Protein AF-A0A8H4U7M8-F1 (afdb_monomer_lite)

Secondary structure (DSSP, 8-state):
------------PPP--EEEE--SSSSPPEEEE-----TTSS-GGGS-TTTS-SS------S-HHHHHHHHHHHHTTSTT--TTSTHHHHHHHHHHHHHHHHHHHHHHHHHHHTTHHHHHS---TTS--HHHHHHHHHHHHHHHHHHHHHHHHHHHHHHHTT---SPPPGGG---TT-HHHHHHHHHHHHHHHHHHHHHHHHHHHHHHHHHHHHHHHHHHHHHHHHHHHHHHHHHHHHHHHHHHHHHHHHTTSGGGSTTSTTTHHHHHHHHHHHHHHHHHHHHHHHHHHHHHHHHHHHH----

Structure (mmCIF, N/CA/C/O backbone):
data_AF-A0A8H4U7M8-F1
#
_entry.id   AF-A0A8H4U7M8-F1
#
loop_
_atom_site.group_PDB
_atom_site.id
_atom_site.type_symbol
_atom_site.label_atom_id
_atom_site.label_alt_id
_atom_site.label_comp_id
_atom_site.label_asym_id
_atom_site.label_entity_id
_atom_site.label_seq_id
_atom_site.pdbx_PDB_ins_code
_atom_site.Cartn_x
_atom_site.Cartn_y
_atom_site.Cartn_z
_atom_site.occupancy
_atom_site.B_iso_or_equiv
_atom_site.auth_seq_id
_atom_site.auth_comp_id
_atom_site.auth_asym_id
_atom_site.auth_atom_id
_atom_site.pdbx_PDB_model_num
ATOM 1 N N . MET A 1 1 ? -35.600 -15.413 46.057 1.00 41.28 1 MET A N 1
ATOM 2 C CA . MET A 1 1 ? -34.607 -15.562 44.975 1.00 41.28 1 MET A CA 1
ATOM 3 C C . MET A 1 1 ? -34.703 -14.286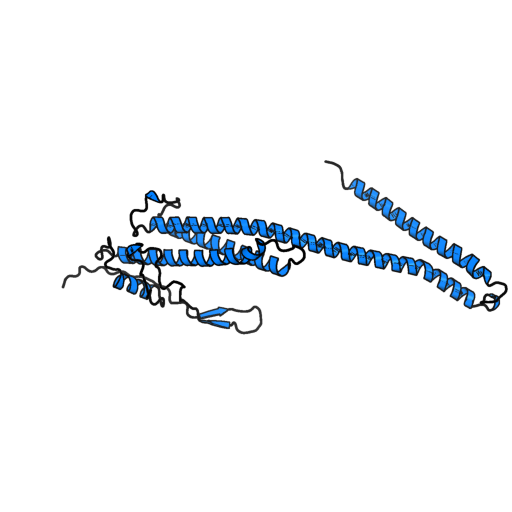 44.168 1.00 41.28 1 MET A C 1
ATOM 5 O O . MET A 1 1 ? -35.763 -14.013 43.634 1.00 41.28 1 MET A O 1
ATOM 9 N N . THR A 1 2 ? -33.715 -13.408 44.294 1.00 43.03 2 THR A N 1
ATOM 10 C CA . THR A 1 2 ? -33.772 -12.022 43.812 1.00 43.03 2 THR A CA 1
ATOM 11 C C . THR A 1 2 ? -33.419 -11.960 42.326 1.00 43.03 2 THR A C 1
ATOM 13 O O . THR A 1 2 ? -32.252 -12.113 41.976 1.00 43.03 2 THR A O 1
ATOM 16 N N . ASP A 1 3 ? -34.427 -11.714 41.486 1.00 49.28 3 ASP A N 1
ATOM 17 C CA . ASP A 1 3 ? -34.372 -11.455 40.033 1.00 49.28 3 ASP A CA 1
ATOM 18 C C . ASP A 1 3 ? -33.689 -10.111 39.669 1.00 49.28 3 ASP A C 1
ATOM 20 O O . ASP A 1 3 ? -34.152 -9.371 38.808 1.00 49.28 3 ASP A O 1
ATOM 24 N N . ASN A 1 4 ? -32.574 -9.758 40.315 1.00 58.50 4 ASN A N 1
ATOM 25 C CA . ASN A 1 4 ? -31.839 -8.509 40.042 1.00 58.50 4 ASN A CA 1
ATOM 26 C C . ASN A 1 4 ? -30.618 -8.726 39.126 1.00 58.50 4 ASN A C 1
ATOM 28 O O . ASN A 1 4 ? -29.589 -8.072 39.279 1.00 58.50 4 ASN A O 1
ATOM 32 N N . GLY A 1 5 ? -30.705 -9.672 38.190 1.00 68.38 5 GLY A N 1
ATOM 33 C CA . GLY A 1 5 ? -29.684 -9.887 37.161 1.00 68.38 5 GLY A CA 1
ATOM 34 C C . GLY A 1 5 ? -30.066 -9.217 35.841 1.00 68.38 5 GLY A C 1
ATOM 35 O O . GLY A 1 5 ? -31.243 -9.161 35.490 1.00 68.38 5 GLY A O 1
ATOM 36 N N . TRP A 1 6 ? -29.083 -8.734 35.083 1.00 80.69 6 TRP A N 1
ATOM 37 C CA . TRP A 1 6 ? -29.286 -8.298 33.700 1.00 80.69 6 TRP A CA 1
ATOM 38 C C . TRP A 1 6 ? -28.913 -9.425 32.729 1.00 80.69 6 TRP A C 1
ATOM 40 O O . TRP A 1 6 ? -27.974 -10.181 32.965 1.00 80.69 6 TRP A O 1
ATOM 50 N N . ASN A 1 7 ? -29.641 -9.521 31.614 1.00 79.25 7 ASN A N 1
ATOM 51 C CA . ASN A 1 7 ? -29.349 -10.451 30.522 1.00 79.25 7 ASN A CA 1
ATOM 52 C C . ASN A 1 7 ? -28.904 -9.654 29.289 1.00 79.25 7 ASN A C 1
ATOM 54 O O . ASN A 1 7 ? -29.552 -8.677 28.916 1.00 79.25 7 ASN A O 1
ATOM 58 N N . CYS A 1 8 ? -27.816 -10.072 28.641 1.00 79.19 8 CYS A N 1
ATOM 59 C CA . CYS A 1 8 ? -27.298 -9.454 27.420 1.00 79.19 8 CYS A CA 1
ATOM 60 C C . CYS A 1 8 ? -27.194 -10.504 26.308 1.00 79.19 8 CYS A C 1
ATOM 62 O O . CYS A 1 8 ? -26.745 -11.623 26.552 1.00 79.19 8 CYS A O 1
ATOM 64 N N . ILE A 1 9 ? -27.599 -10.141 25.089 1.00 83.81 9 ILE A N 1
ATOM 65 C CA . ILE A 1 9 ? -27.437 -10.979 23.898 1.00 83.81 9 ILE A CA 1
ATOM 66 C C . ILE A 1 9 ? -26.292 -10.396 23.077 1.00 83.81 9 ILE A C 1
ATOM 68 O O . ILE A 1 9 ? -26.383 -9.270 22.589 1.00 83.81 9 ILE A O 1
ATOM 72 N N . VAL A 1 10 ? -25.227 -11.177 22.908 1.00 81.75 10 VAL A N 1
ATOM 73 C CA . VAL A 1 10 ? -24.083 -10.828 22.062 1.00 81.75 10 VAL A CA 1
ATOM 74 C C . VAL A 1 10 ? -24.067 -11.775 20.870 1.00 81.75 10 VAL A C 1
ATOM 76 O O . VAL A 1 10 ? -24.022 -12.992 21.035 1.00 81.75 10 VAL A O 1
ATOM 79 N N . ILE A 1 11 ? -24.118 -11.215 19.664 1.00 83.94 11 ILE A N 1
ATOM 80 C CA . ILE A 1 11 ? -24.036 -11.982 18.420 1.00 83.94 11 ILE A CA 1
ATOM 81 C C . ILE A 1 11 ? -22.582 -11.939 17.954 1.00 83.94 11 ILE A C 1
ATOM 83 O O . ILE A 1 11 ? -22.044 -10.864 17.693 1.00 83.94 11 ILE A O 1
ATOM 87 N N . CYS A 1 12 ? -21.940 -13.105 17.882 1.00 82.31 12 CYS A N 1
ATOM 88 C CA . CYS A 1 12 ? -20.561 -13.251 17.424 1.00 82.31 12 CYS A CA 1
ATOM 89 C C . CYS A 1 12 ? -20.503 -14.131 16.178 1.00 82.31 12 CYS A C 1
ATOM 91 O O . CYS A 1 12 ? -21.185 -15.155 16.104 1.00 82.31 12 CYS A O 1
ATOM 93 N N . ASP A 1 13 ? -19.639 -13.764 15.237 1.00 80.56 13 ASP A N 1
ATOM 94 C CA . ASP A 1 13 ? -19.366 -14.592 14.068 1.00 80.56 13 ASP A CA 1
ATOM 95 C C . ASP A 1 13 ? -18.643 -15.893 14.455 1.00 80.56 13 ASP A C 1
ATOM 97 O O . ASP A 1 13 ? -17.852 -15.920 15.409 1.00 80.56 13 ASP A O 1
ATOM 101 N N . PRO A 1 14 ? -18.870 -16.989 13.707 1.00 78.31 14 PRO A N 1
ATOM 102 C CA . PRO A 1 14 ? -18.135 -18.225 13.911 1.00 78.31 14 PRO A CA 1
ATOM 103 C C . PRO A 1 14 ? -16.652 -18.039 13.552 1.00 78.31 14 PRO A C 1
ATOM 105 O O . PRO A 1 14 ? -16.314 -17.292 12.630 1.00 78.31 14 PRO A O 1
ATOM 108 N N . PRO A 1 15 ? -15.739 -18.760 14.220 1.00 77.69 15 PRO A N 1
ATOM 109 C CA . PRO A 1 15 ? -14.320 -18.597 13.958 1.00 77.69 15 PRO A CA 1
ATOM 110 C C . PRO A 1 15 ? -13.907 -19.078 12.571 1.00 77.69 15 PRO A C 1
ATOM 112 O O . PRO A 1 15 ? -14.314 -20.142 12.096 1.00 77.69 15 PRO A O 1
ATOM 115 N N . LEU A 1 16 ? -13.002 -18.317 11.958 1.00 76.06 16 LEU A N 1
ATOM 116 C CA . LEU A 1 16 ? -12.320 -18.690 10.725 1.00 76.06 16 LEU A CA 1
ATOM 117 C C . LEU A 1 16 ? -11.379 -19.867 11.005 1.00 76.06 16 LEU A C 1
ATOM 119 O O . LEU A 1 16 ? -10.391 -19.719 11.716 1.00 76.06 16 LEU A O 1
ATOM 123 N N . ARG A 1 17 ? -11.680 -21.040 10.436 1.00 80.31 17 ARG A N 1
ATOM 124 C CA . ARG A 1 17 ? -10.868 -22.264 10.611 1.00 80.31 17 ARG A CA 1
ATOM 125 C C . ARG A 1 17 ? -9.941 -22.548 9.436 1.00 80.31 17 ARG A C 1
ATOM 127 O O . ARG A 1 17 ? -8.851 -23.088 9.615 1.00 80.31 17 ARG A O 1
ATOM 134 N N . HIS A 1 18 ? -10.366 -22.195 8.225 1.00 81.69 18 HIS A N 1
ATOM 135 C CA . HIS A 1 18 ? -9.663 -22.555 6.999 1.00 81.69 18 HIS A CA 1
ATOM 136 C C . HIS A 1 18 ? -9.719 -21.419 5.984 1.00 81.69 18 HIS A C 1
ATOM 138 O O . HIS A 1 18 ? -10.788 -20.873 5.722 1.00 81.69 18 HIS A O 1
ATOM 144 N N . ILE A 1 19 ? -8.574 -21.113 5.380 1.00 82.25 19 ILE A N 1
ATOM 145 C CA . ILE A 1 19 ? -8.455 -20.187 4.252 1.00 82.25 19 ILE A CA 1
ATOM 146 C C . ILE A 1 19 ? -8.152 -21.032 3.020 1.00 82.25 19 ILE A C 1
ATOM 148 O O . ILE A 1 19 ? -7.273 -21.892 3.060 1.00 82.25 19 ILE A O 1
ATOM 152 N N . THR A 1 20 ? -8.890 -20.814 1.935 1.00 81.75 20 THR A N 1
ATOM 153 C CA . THR A 1 20 ? -8.625 -21.488 0.659 1.00 81.75 20 THR A CA 1
ATOM 154 C C . THR A 1 20 ? -7.990 -20.476 -0.282 1.00 81.75 20 THR A C 1
ATOM 156 O O . THR A 1 20 ? -8.644 -19.511 -0.669 1.00 81.75 20 THR A O 1
ATOM 159 N N . ILE A 1 21 ? -6.716 -20.677 -0.616 1.00 80.75 21 ILE A N 1
ATOM 160 C CA . ILE A 1 21 ? -5.981 -19.839 -1.566 1.00 80.75 21 ILE A CA 1
ATOM 161 C C . ILE A 1 21 ? -6.114 -20.497 -2.934 1.00 80.75 21 ILE A C 1
ATOM 163 O O . ILE A 1 21 ? -5.747 -21.659 -3.105 1.00 80.75 21 ILE A O 1
ATOM 167 N N . ARG A 1 22 ? -6.694 -19.780 -3.893 1.00 76.25 22 ARG A N 1
ATOM 168 C CA . ARG A 1 22 ? -6.867 -20.267 -5.260 1.00 76.25 22 ARG A CA 1
ATOM 169 C C . ARG A 1 22 ? -5.754 -19.679 -6.119 1.00 76.25 22 ARG A C 1
ATOM 171 O O . ARG A 1 22 ? -5.750 -18.472 -6.325 1.00 76.25 22 ARG A O 1
ATOM 178 N N . ASP A 1 23 ? -4.844 -20.522 -6.596 1.00 71.06 23 ASP A N 1
ATOM 179 C CA . ASP A 1 23 ? -3.902 -20.121 -7.641 1.00 71.06 23 ASP A CA 1
ATOM 180 C C . ASP A 1 23 ? -4.628 -20.042 -8.988 1.00 71.06 23 ASP A C 1
ATOM 182 O O . ASP A 1 23 ? -5.582 -20.782 -9.235 1.00 71.06 23 ASP A O 1
ATOM 186 N N . GLU A 1 24 ? -4.171 -19.153 -9.870 1.00 62.62 24 GLU A N 1
ATOM 187 C CA . GLU A 1 24 ? -4.763 -18.885 -11.194 1.00 62.62 24 GLU A CA 1
ATOM 188 C C . GLU A 1 24 ? -4.623 -20.056 -12.200 1.00 62.62 24 GLU A C 1
ATOM 190 O O . GLU A 1 24 ? -4.965 -19.924 -13.373 1.00 62.62 24 GLU A O 1
ATOM 195 N N . GLY A 1 25 ? -4.163 -21.231 -11.756 1.00 67.12 25 GLY A N 1
ATOM 196 C CA . GLY A 1 25 ? -4.055 -22.451 -12.560 1.00 67.12 25 GLY A CA 1
ATOM 197 C C . GLY A 1 25 ? -5.256 -23.409 -12.435 1.00 67.12 25 GLY A C 1
ATOM 198 O O . GLY A 1 25 ? -6.136 -23.233 -11.593 1.00 67.12 25 GLY A O 1
ATOM 199 N N . PRO A 1 26 ? -5.289 -24.498 -13.230 1.00 58.78 26 PRO A N 1
ATOM 200 C CA . PRO A 1 26 ? -6.355 -25.509 -13.192 1.00 58.78 26 PRO A CA 1
ATOM 201 C C . PRO A 1 26 ? -6.336 -26.402 -11.931 1.00 58.78 26 PRO A C 1
ATOM 203 O O . PRO A 1 26 ? -7.159 -27.311 -11.803 1.00 58.78 26 PRO A O 1
ATOM 206 N N . ALA A 1 27 ? -5.411 -26.175 -10.993 1.00 60.72 27 ALA A N 1
ATOM 207 C CA . ALA A 1 27 ? -5.272 -26.960 -9.773 1.00 60.72 27 ALA A CA 1
ATOM 208 C C . ALA A 1 27 ? -6.199 -26.454 -8.650 1.00 60.72 27 ALA A C 1
ATOM 210 O O . ALA A 1 27 ? -6.381 -25.255 -8.442 1.00 60.72 27 ALA A O 1
ATOM 211 N N . ARG A 1 28 ? -6.796 -27.394 -7.901 1.00 60.22 28 ARG A N 1
ATOM 212 C CA . ARG A 1 28 ? -7.610 -27.117 -6.705 1.00 60.22 28 ARG A CA 1
ATOM 213 C C . ARG A 1 28 ? -6.794 -26.291 -5.703 1.00 60.22 28 ARG A C 1
ATOM 215 O O . ARG A 1 28 ? -5.713 -26.715 -5.315 1.00 60.22 28 ARG A O 1
ATOM 222 N N . GLY A 1 29 ? -7.343 -25.155 -5.271 1.00 68.56 29 GLY A N 1
ATOM 223 C CA . GLY A 1 29 ? -6.693 -24.247 -4.326 1.00 68.56 29 GLY A CA 1
ATOM 224 C C . GLY A 1 29 ? -6.220 -24.921 -3.032 1.00 68.56 29 GLY A C 1
ATOM 225 O O . GLY A 1 29 ? -6.822 -25.885 -2.551 1.00 68.56 29 GLY A O 1
ATOM 226 N N . HIS A 1 30 ? -5.145 -24.390 -2.456 1.00 77.06 30 HIS A N 1
ATOM 227 C CA . HIS A 1 30 ? -4.553 -24.888 -1.222 1.00 77.06 30 HIS A CA 1
ATOM 228 C C . HIS A 1 30 ? -5.379 -24.434 -0.012 1.00 77.06 30 HIS A C 1
ATOM 230 O O . HIS A 1 30 ? -5.626 -23.241 0.185 1.00 77.06 30 HIS A O 1
ATOM 236 N N . ARG A 1 31 ? -5.822 -25.393 0.811 1.00 79.69 31 ARG A N 1
ATOM 237 C CA . ARG A 1 31 ? -6.497 -25.110 2.082 1.00 79.69 31 ARG A CA 1
ATOM 238 C C . ARG A 1 31 ? -5.456 -25.011 3.191 1.00 79.69 31 ARG A C 1
ATOM 240 O O . ARG A 1 31 ? -4.858 -26.014 3.569 1.00 79.69 31 ARG A O 1
ATOM 247 N N . CYS A 1 32 ? -5.299 -23.820 3.747 1.00 79.38 32 CYS A N 1
ATOM 248 C CA . CYS A 1 32 ? -4.423 -23.564 4.881 1.00 79.38 32 CYS A CA 1
ATOM 249 C C . CYS A 1 32 ? -5.257 -23.421 6.165 1.00 79.38 32 CYS A C 1
ATOM 251 O O . CYS A 1 32 ? -6.322 -22.790 6.133 1.00 79.38 32 CYS A O 1
ATOM 253 N N . PRO A 1 33 ? -4.821 -23.991 7.304 1.00 78.75 33 PRO A N 1
ATOM 254 C CA . PRO A 1 33 ? -5.455 -23.714 8.587 1.00 78.75 33 PRO A CA 1
ATOM 255 C C . PRO A 1 33 ? -5.296 -22.227 8.921 1.00 78.75 33 PRO A C 1
ATOM 257 O O . PRO A 1 33 ? -4.199 -21.672 8.839 1.00 78.75 33 PRO A O 1
ATOM 260 N N . ALA A 1 34 ? -6.399 -21.576 9.281 1.00 69.94 34 ALA A N 1
ATOM 261 C CA . ALA A 1 34 ? -6.367 -20.210 9.773 1.00 69.94 34 ALA A CA 1
ATOM 262 C C . ALA A 1 34 ? -5.845 -20.240 11.214 1.00 69.94 34 ALA A C 1
ATOM 264 O O . ALA A 1 34 ? -6.491 -20.786 12.105 1.00 69.94 34 ALA A O 1
ATOM 265 N N . SER A 1 35 ? -4.653 -19.692 11.446 1.00 64.00 35 SER A N 1
ATOM 266 C CA . SER A 1 35 ? -4.157 -19.495 12.806 1.00 64.00 35 SER A CA 1
ATOM 267 C C . SER A 1 35 ? -4.767 -18.216 13.365 1.00 64.00 35 SER A C 1
ATOM 269 O O . SER A 1 35 ? -4.468 -17.125 12.880 1.00 64.00 35 SER A O 1
ATOM 271 N N . THR A 1 36 ? -5.604 -18.337 14.393 1.00 63.34 36 THR A N 1
ATOM 272 C CA . THR A 1 36 ? -6.141 -17.187 15.131 1.00 63.34 36 THR A CA 1
ATOM 273 C C . THR A 1 36 ? -5.187 -16.693 16.214 1.00 63.34 36 THR A C 1
ATOM 275 O O . THR A 1 36 ? -5.493 -15.694 16.850 1.00 63.34 36 THR A O 1
ATOM 278 N N . ASN A 1 37 ? -4.022 -17.335 16.405 1.00 60.12 37 ASN A N 1
ATOM 279 C CA . ASN A 1 37 ? -3.084 -17.034 17.486 1.00 60.12 37 ASN A CA 1
ATOM 280 C C . ASN A 1 37 ? -2.384 -15.676 17.295 1.00 60.12 37 ASN A C 1
ATOM 282 O O . ASN A 1 37 ? -1.434 -15.550 16.516 1.00 60.12 37 ASN A O 1
ATOM 286 N N . PRO A 1 38 ? -2.775 -14.643 18.051 1.00 54.31 38 PRO A N 1
ATOM 287 C CA . PRO A 1 38 ? -2.210 -13.325 17.964 1.00 54.31 38 PRO A CA 1
ATOM 288 C C . PRO A 1 38 ? -0.919 -13.273 18.804 1.00 54.31 38 PRO A C 1
ATOM 290 O O . PRO A 1 38 ? -0.956 -13.458 20.020 1.00 54.31 38 PRO A O 1
ATOM 293 N N . VAL A 1 39 ? 0.220 -12.964 18.172 1.00 53.16 39 VAL A N 1
ATOM 294 C CA . VAL A 1 39 ? 1.473 -12.462 18.788 1.00 53.16 39 VAL A CA 1
ATOM 295 C C . VAL A 1 39 ? 1.172 -11.519 19.966 1.00 53.16 39 VAL A C 1
ATOM 297 O O . VAL A 1 39 ? 0.552 -10.484 19.750 1.00 53.16 39 VAL A O 1
ATOM 300 N N . GLY A 1 40 ? 1.585 -11.859 21.190 1.00 58.34 40 GLY A N 1
ATOM 301 C CA . GLY A 1 40 ? 1.414 -10.990 22.372 1.00 58.34 40 GLY A CA 1
ATOM 302 C C . GLY A 1 40 ? 0.460 -11.498 23.461 1.00 58.34 40 GLY A C 1
ATOM 303 O O . GLY A 1 40 ? 0.229 -10.803 24.443 1.00 58.34 40 GLY A O 1
ATOM 304 N N . GLY A 1 41 ? -0.074 -12.716 23.347 1.00 61.97 41 GLY A N 1
ATOM 305 C CA . GLY A 1 41 ? -0.773 -13.372 24.457 1.00 61.97 41 GLY A CA 1
ATOM 306 C C . GLY A 1 41 ? -2.224 -12.922 24.645 1.00 61.97 41 GLY A C 1
ATOM 307 O O . GLY A 1 41 ? -3.067 -13.803 24.663 1.00 61.97 41 GLY A O 1
ATOM 308 N N . GLY A 1 42 ? -2.567 -11.622 24.629 1.00 68.50 42 GLY A N 1
ATOM 309 C CA . GLY A 1 42 ? -3.941 -11.096 24.834 1.00 68.50 42 GLY A CA 1
ATOM 310 C C . GLY A 1 42 ? -4.206 -9.695 24.248 1.00 68.50 42 GLY A C 1
ATOM 311 O O . GLY A 1 42 ? -3.375 -9.195 23.494 1.00 68.50 42 GLY A O 1
ATOM 312 N N . TYR A 1 43 ? -5.344 -9.068 24.584 1.00 72.25 43 TYR A N 1
ATOM 313 C CA . TYR A 1 43 ? -5.741 -7.707 24.157 1.00 72.25 43 TYR A CA 1
ATOM 314 C C . TYR A 1 43 ? -5.262 -6.628 25.152 1.00 72.25 43 TYR A C 1
ATOM 316 O O . TYR A 1 43 ? -6.040 -5.874 25.729 1.00 72.25 43 TYR A O 1
ATOM 324 N N . VAL A 1 44 ? -3.955 -6.609 25.429 1.00 60.94 44 VAL A N 1
ATOM 325 C CA . VAL A 1 44 ? -3.362 -5.927 26.603 1.00 60.94 44 VAL A CA 1
ATOM 326 C C . VAL A 1 44 ? -3.296 -4.395 26.465 1.00 60.94 44 VAL A C 1
ATOM 328 O O . VAL A 1 44 ? -3.113 -3.696 27.457 1.00 60.94 44 VAL A O 1
ATOM 331 N N . ASN A 1 45 ? -3.497 -3.858 25.259 1.00 64.56 45 ASN A N 1
ATOM 332 C CA . ASN A 1 45 ? -3.210 -2.456 24.930 1.00 64.56 45 ASN A CA 1
ATOM 333 C C . ASN A 1 45 ? -4.118 -1.426 25.636 1.00 64.56 45 ASN A C 1
ATOM 335 O O . ASN A 1 45 ? -3.815 -0.241 25.573 1.00 64.56 45 ASN A O 1
ATOM 339 N N . PHE A 1 46 ? -5.192 -1.862 26.306 1.00 65.25 46 PHE A N 1
ATOM 340 C CA . PHE A 1 46 ? -6.197 -0.979 26.924 1.00 65.25 46 PHE A CA 1
ATOM 341 C C . PHE A 1 46 ? -6.444 -1.243 28.412 1.00 65.25 46 PHE A C 1
ATOM 343 O O . PHE A 1 46 ? -7.311 -0.618 29.020 1.00 65.25 46 PHE A O 1
ATOM 350 N N . LEU A 1 47 ? -5.701 -2.176 29.009 1.00 65.94 47 LEU A N 1
ATOM 351 C CA . LEU A 1 47 ? -5.736 -2.382 30.452 1.00 65.94 47 LEU A CA 1
ATOM 352 C C . LEU A 1 47 ? -4.834 -1.344 31.136 1.00 65.94 47 LEU A C 1
ATOM 354 O O . LEU A 1 47 ? -3.759 -1.048 30.597 1.00 65.94 47 LEU A O 1
ATOM 358 N N . PRO A 1 48 ? -5.214 -0.827 32.324 1.00 65.56 48 PRO A N 1
ATOM 359 C CA . PRO A 1 48 ? -4.355 0.041 33.123 1.00 65.56 48 PRO A CA 1
ATOM 360 C C . PRO A 1 48 ? -2.939 -0.522 33.214 1.00 65.56 48 PRO A C 1
ATOM 362 O O . PRO A 1 48 ? -2.773 -1.712 33.490 1.00 65.56 48 PRO A O 1
ATOM 365 N N . THR A 1 49 ? -1.917 0.316 33.032 1.00 62.41 49 THR A N 1
ATOM 366 C CA . THR A 1 49 ? -0.504 -0.100 32.958 1.00 62.41 49 THR A CA 1
ATOM 367 C C . THR A 1 49 ? -0.065 -0.971 34.146 1.00 62.41 49 THR A C 1
ATOM 369 O O . THR A 1 49 ? 0.744 -1.877 33.978 1.00 62.41 49 THR A O 1
ATOM 372 N N . GLY A 1 50 ? -0.647 -0.767 35.337 1.00 57.81 50 GLY A N 1
ATOM 373 C CA . GLY A 1 50 ? -0.388 -1.583 36.536 1.00 57.81 50 GLY A CA 1
ATOM 374 C C . GLY A 1 50 ? -1.047 -2.974 36.555 1.00 57.81 50 GLY A C 1
ATOM 375 O O . GLY A 1 50 ? -0.655 -3.824 37.345 1.00 57.81 50 GLY A O 1
ATOM 376 N N . THR A 1 51 ? -2.024 -3.215 35.680 1.00 59.06 51 THR A N 1
ATOM 377 C CA . THR A 1 51 ? -2.792 -4.471 35.543 1.00 59.06 51 THR A CA 1
ATOM 378 C C . THR A 1 51 ? -2.415 -5.264 34.289 1.00 59.06 51 THR A C 1
ATOM 380 O O . THR A 1 51 ? -2.916 -6.368 34.070 1.00 59.06 51 THR A O 1
ATOM 383 N N . GLN A 1 52 ? -1.499 -4.731 33.472 1.00 62.00 52 GLN A N 1
ATOM 384 C CA . GLN A 1 52 ? -0.922 -5.462 32.349 1.00 62.00 52 GLN A CA 1
ATOM 385 C C . GLN A 1 52 ? -0.101 -6.646 32.898 1.00 62.00 52 GLN A C 1
ATOM 387 O O . GLN A 1 52 ? 0.822 -6.448 33.694 1.00 62.00 52 GLN A O 1
ATOM 392 N N . PRO A 1 53 ? -0.434 -7.899 32.537 1.00 54.66 53 PRO A N 1
ATOM 393 C CA . PRO A 1 53 ? 0.109 -9.066 33.217 1.00 54.66 53 PRO A CA 1
ATOM 394 C C . PRO A 1 53 ? 1.612 -9.202 32.964 1.00 54.66 53 PRO A C 1
ATOM 396 O O . PRO A 1 53 ? 2.062 -9.383 31.832 1.00 54.66 53 PRO A O 1
ATOM 399 N N . ARG A 1 54 ? 2.395 -9.218 34.051 1.00 52.69 54 ARG A N 1
ATOM 400 C CA . ARG A 1 54 ? 3.845 -9.469 34.020 1.00 52.69 54 ARG A CA 1
ATOM 401 C C . ARG A 1 54 ? 4.228 -10.861 33.496 1.00 52.69 54 ARG A C 1
ATOM 403 O O . ARG A 1 54 ? 5.412 -11.064 33.247 1.00 52.69 54 ARG A O 1
ATOM 410 N N . ARG A 1 55 ? 3.279 -11.795 33.289 1.00 45.25 55 ARG A N 1
ATOM 411 C CA . ARG A 1 55 ? 3.382 -12.980 32.400 1.00 45.25 55 ARG A CA 1
ATOM 412 C C . ARG A 1 55 ? 2.097 -13.849 32.416 1.00 45.25 55 ARG A C 1
ATOM 414 O O . ARG A 1 55 ? 1.695 -14.302 33.475 1.00 45.25 55 ARG A O 1
ATOM 421 N N . ARG A 1 56 ? 1.624 -14.207 31.205 1.00 52.41 56 ARG A N 1
ATOM 422 C CA . ARG A 1 56 ? 1.152 -15.549 30.752 1.00 52.41 56 ARG A CA 1
ATOM 423 C C . ARG A 1 56 ? -0.262 -16.051 31.102 1.00 52.41 56 ARG A C 1
ATOM 425 O O . ARG A 1 56 ? -0.400 -16.991 31.870 1.00 52.41 56 ARG A O 1
ATOM 432 N N . GLN A 1 57 ? -1.258 -15.556 30.377 1.00 62.03 57 GLN A N 1
ATOM 433 C CA . GLN A 1 57 ? -2.225 -16.327 29.566 1.00 62.03 57 GLN A CA 1
ATOM 434 C C . GLN A 1 57 ? -3.279 -15.310 29.138 1.00 62.03 57 GLN A C 1
ATOM 436 O O . GLN A 1 57 ? -3.951 -14.736 29.984 1.00 62.03 57 GLN A O 1
ATOM 441 N N . GLY A 1 58 ? -3.327 -14.966 27.853 1.00 70.31 58 GLY A N 1
ATOM 442 C CA . GLY A 1 58 ? -4.487 -14.222 27.375 1.00 70.31 58 GLY A CA 1
ATOM 443 C C . GLY A 1 58 ? -5.601 -15.188 26.997 1.00 70.31 58 GLY A C 1
ATOM 444 O O . GLY A 1 58 ? -5.448 -16.397 27.186 1.00 70.31 58 GLY A O 1
ATOM 445 N N . PRO A 1 59 ? -6.712 -14.657 26.482 1.00 78.38 59 PRO A N 1
ATOM 446 C CA . PRO A 1 59 ? -7.901 -15.450 26.236 1.00 78.38 59 PRO A CA 1
ATOM 447 C C . PRO A 1 59 ? -7.641 -16.575 25.218 1.00 78.38 59 PRO A C 1
ATOM 449 O O . PRO A 1 59 ? -6.666 -16.509 24.454 1.00 78.38 59 PRO A O 1
ATOM 452 N N . PRO A 1 60 ? -8.505 -17.605 25.198 1.00 74.88 60 PRO A N 1
ATOM 453 C CA . PRO A 1 60 ? -8.337 -18.785 24.353 1.00 74.88 60 PRO A CA 1
ATOM 454 C C . PRO A 1 60 ? -8.368 -18.474 22.849 1.00 74.88 60 PRO A C 1
ATOM 456 O O . PRO A 1 60 ? -7.783 -19.233 22.076 1.00 74.88 60 PRO A O 1
ATOM 459 N N . LYS A 1 61 ? -8.992 -17.362 22.420 1.00 75.19 61 LYS A N 1
ATOM 460 C CA . LYS A 1 61 ? -9.005 -16.852 21.031 1.00 75.19 61 LYS A CA 1
ATOM 461 C C . LYS A 1 61 ? -9.542 -17.854 20.021 1.00 75.19 61 LYS A C 1
ATOM 463 O O . LYS A 1 61 ? -9.127 -17.910 18.858 1.00 75.19 61 LYS A O 1
ATOM 468 N N . ILE A 1 62 ? -10.485 -18.651 20.513 1.00 77.12 62 ILE A N 1
ATOM 469 C CA . ILE A 1 62 ? -11.288 -19.588 19.739 1.00 77.12 62 ILE A CA 1
ATOM 470 C C . ILE A 1 62 ? -12.488 -18.845 19.162 1.00 77.12 62 ILE A C 1
ATOM 472 O O . ILE A 1 62 ? -12.810 -19.059 18.003 1.00 77.12 62 ILE A O 1
ATOM 476 N N . SER A 1 63 ? -13.111 -17.946 19.925 1.00 82.00 63 SER A N 1
ATOM 477 C CA . SER A 1 63 ? -14.184 -17.067 19.466 1.00 82.00 63 SER A CA 1
ATOM 478 C C . SER A 1 63 ? -14.197 -15.761 20.265 1.00 82.00 63 SER A C 1
ATOM 480 O O . SER A 1 63 ? -13.651 -15.693 21.366 1.00 82.00 63 SER A O 1
ATOM 482 N N . LEU A 1 64 ? -14.852 -14.725 19.729 1.00 83.56 64 LEU A N 1
ATOM 483 C CA . LEU A 1 64 ? -15.050 -13.465 20.456 1.00 83.56 64 LEU A CA 1
ATOM 484 C C . LEU A 1 64 ? -15.843 -13.679 21.756 1.00 83.56 64 LEU A C 1
ATOM 486 O O . LEU A 1 64 ? -15.572 -13.009 22.748 1.00 83.56 64 LEU A O 1
ATOM 490 N N . ALA A 1 65 ? -16.790 -14.622 21.759 1.00 85.88 65 ALA A N 1
ATOM 491 C CA . ALA A 1 65 ? -17.582 -14.959 22.936 1.00 85.88 65 ALA A CA 1
ATOM 492 C C . ALA A 1 65 ? -16.708 -15.559 24.050 1.00 85.88 65 ALA A C 1
ATOM 494 O O . ALA A 1 65 ? -16.777 -15.101 25.187 1.00 85.88 65 ALA A O 1
ATOM 495 N N . ASP A 1 66 ? -15.831 -16.511 23.716 1.00 85.88 66 ASP A N 1
ATOM 496 C CA . ASP A 1 66 ? -14.911 -17.118 24.691 1.00 85.88 66 ASP A CA 1
ATOM 497 C C . ASP A 1 66 ? -13.935 -16.079 25.258 1.00 85.88 66 ASP A C 1
ATOM 499 O O . ASP A 1 66 ? -13.620 -16.081 26.450 1.00 85.88 66 ASP A O 1
ATOM 503 N N . ASP A 1 67 ? -13.477 -15.160 24.404 1.00 86.56 67 ASP A N 1
ATOM 50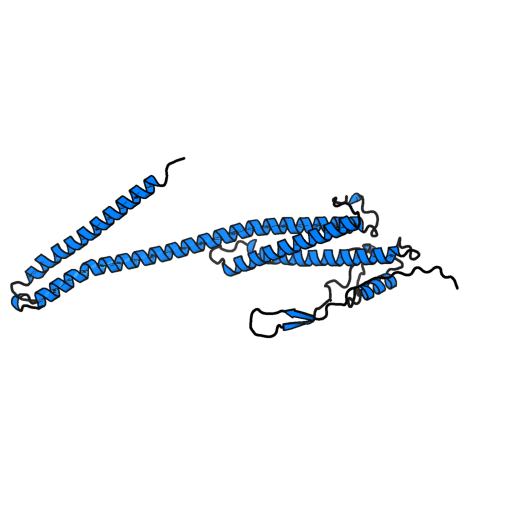4 C CA . ASP A 1 67 ? -12.598 -14.071 24.810 1.00 86.56 67 ASP A CA 1
ATOM 505 C C . ASP A 1 67 ? -13.310 -13.104 25.764 1.00 86.56 67 ASP A C 1
ATOM 507 O O . ASP A 1 67 ? -12.730 -12.699 26.770 1.00 86.56 67 ASP A O 1
ATOM 511 N N . LEU A 1 68 ? -14.571 -12.762 25.487 1.00 87.31 68 LEU A N 1
ATOM 512 C CA . LEU A 1 68 ? -15.395 -11.934 26.368 1.00 87.31 68 LEU A CA 1
ATOM 513 C C . LEU A 1 68 ? -15.629 -12.596 27.726 1.00 87.31 68 LEU A C 1
ATOM 515 O O . LEU A 1 68 ? -15.414 -11.942 28.746 1.00 87.31 68 LEU A O 1
ATOM 519 N N . CYS A 1 69 ? -16.005 -13.879 27.751 1.00 87.06 69 CYS A N 1
ATOM 520 C CA . CYS A 1 69 ? -16.162 -14.638 28.993 1.00 87.06 69 CYS A CA 1
ATOM 521 C C . CYS A 1 69 ? -14.868 -14.618 29.812 1.00 87.06 69 CYS A C 1
ATOM 523 O O . CYS A 1 69 ? -14.897 -14.294 30.997 1.00 87.06 69 CYS A O 1
ATOM 525 N N . PHE A 1 70 ? -13.717 -14.829 29.165 1.00 86.81 70 PHE A N 1
ATOM 526 C CA . PHE A 1 70 ? -12.419 -14.746 29.830 1.00 86.81 70 PHE A CA 1
ATOM 527 C C . PHE A 1 70 ? -12.178 -13.377 30.488 1.00 86.81 70 PHE A C 1
ATOM 529 O O . PHE A 1 70 ? -11.690 -13.328 31.619 1.00 86.81 70 PHE A O 1
ATOM 536 N N . TYR A 1 71 ? -12.504 -12.258 29.828 1.00 84.06 71 TYR A N 1
ATOM 537 C CA . TYR A 1 71 ? -12.321 -10.936 30.444 1.00 84.06 71 TYR A CA 1
ATOM 538 C C . TYR A 1 71 ? -13.309 -10.656 31.570 1.00 84.06 71 TYR A C 1
ATOM 540 O O . TYR A 1 71 ? -12.913 -10.100 32.591 1.00 84.06 71 TYR A O 1
ATOM 548 N N . LEU A 1 72 ? -14.568 -11.058 31.412 1.00 85.19 72 LEU A N 1
ATOM 549 C CA . LEU A 1 72 ? -15.582 -10.880 32.448 1.00 85.19 72 LEU A CA 1
ATOM 550 C C . LEU A 1 72 ? -15.239 -11.687 33.708 1.00 85.19 72 LEU A C 1
ATOM 552 O O . LEU A 1 72 ? -15.351 -11.167 34.815 1.00 85.19 72 LEU A O 1
ATOM 556 N N . GLU A 1 73 ? -14.746 -12.915 33.554 1.00 85.75 73 GLU A N 1
ATOM 557 C CA . GLU A 1 73 ? -14.358 -13.772 34.678 1.00 85.75 73 GLU A CA 1
ATOM 558 C C . GLU A 1 73 ? -13.085 -13.277 35.376 1.00 85.75 73 GLU A C 1
ATOM 560 O O . GLU A 1 73 ? -13.049 -13.190 36.602 1.00 85.75 73 GLU A O 1
ATOM 565 N N . ASN A 1 74 ? -12.049 -12.908 34.614 1.00 82.31 74 ASN A N 1
ATOM 566 C CA . ASN A 1 74 ? -10.725 -12.615 35.179 1.00 82.31 74 ASN A CA 1
ATOM 567 C C . ASN A 1 74 ? -10.495 -11.138 35.534 1.00 82.31 74 ASN A C 1
ATOM 569 O O . ASN A 1 74 ? -9.571 -10.831 36.286 1.00 82.31 74 ASN A O 1
ATOM 573 N N . TYR A 1 75 ? -11.293 -10.218 34.986 1.00 78.75 75 TYR A N 1
ATOM 574 C CA . TYR A 1 75 ? -11.091 -8.771 35.127 1.00 78.75 75 TYR A CA 1
ATOM 575 C C . TYR A 1 75 ? -12.334 -8.019 35.624 1.00 78.75 75 TYR A C 1
ATOM 577 O O . TYR A 1 75 ? -12.354 -6.787 35.599 1.00 78.75 75 TYR A O 1
ATOM 585 N N . SER A 1 76 ? -13.343 -8.727 36.142 1.00 73.88 76 SER A N 1
ATOM 586 C CA . SER A 1 76 ? -14.507 -8.123 36.814 1.00 73.88 76 SER A CA 1
ATOM 587 C C . SER A 1 76 ? -14.129 -7.221 37.994 1.00 73.88 76 SER A C 1
ATOM 589 O O . SER A 1 76 ? -14.846 -6.276 38.303 1.00 73.88 76 SER A O 1
ATOM 591 N N . THR A 1 77 ? -12.983 -7.455 38.635 1.00 76.50 77 THR A N 1
ATOM 592 C CA . THR A 1 77 ? -12.534 -6.701 39.817 1.00 76.50 77 THR A CA 1
ATOM 593 C C . THR A 1 77 ? -11.699 -5.457 39.490 1.00 76.50 77 THR A C 1
ATOM 595 O O . THR A 1 77 ? -11.082 -4.888 40.393 1.00 76.50 77 THR A O 1
ATOM 598 N N . LEU A 1 78 ? -11.594 -5.045 38.219 1.00 79.44 78 LEU A N 1
ATOM 599 C CA . LEU A 1 78 ? -10.825 -3.847 37.861 1.00 79.44 78 LEU A CA 1
ATOM 600 C C . LEU A 1 78 ? -11.459 -2.570 38.447 1.00 79.44 78 LEU A C 1
ATOM 602 O O . LEU A 1 78 ? -12.684 -2.450 38.519 1.00 79.44 78 LEU A O 1
ATOM 606 N N . PRO A 1 79 ? -10.634 -1.578 38.831 1.00 75.06 79 PRO A N 1
ATOM 607 C CA . PRO A 1 79 ? -11.124 -0.354 39.446 1.00 75.06 79 PRO A CA 1
ATOM 608 C C . PRO A 1 79 ? -12.034 0.430 38.492 1.00 75.06 79 PRO A C 1
ATOM 610 O O . PRO A 1 79 ? -11.697 0.659 37.325 1.00 75.06 79 PRO A O 1
ATOM 613 N N . GLY A 1 80 ? -13.179 0.857 39.031 1.00 74.75 80 GLY A N 1
ATOM 614 C CA . GLY A 1 80 ? -14.197 1.646 38.340 1.00 74.75 80 GLY A CA 1
ATOM 615 C C . GLY A 1 80 ? -15.263 0.833 37.599 1.00 74.75 80 GLY A C 1
ATOM 616 O O . GLY A 1 80 ? -16.109 1.442 36.954 1.00 74.75 80 GLY A O 1
ATOM 617 N N . LEU A 1 81 ? -15.227 -0.504 37.624 1.00 79.25 81 LEU A N 1
ATOM 618 C CA . LEU A 1 81 ? -16.274 -1.328 37.011 1.00 79.25 81 LEU A CA 1
ATOM 619 C C . LEU A 1 81 ? -17.473 -1.488 37.951 1.00 79.25 81 LEU A C 1
ATOM 621 O O . LEU A 1 81 ? -17.317 -1.861 39.112 1.00 79.25 81 LEU A O 1
ATOM 625 N N . THR A 1 82 ? -18.674 -1.273 37.421 1.00 74.38 82 THR A N 1
ATOM 626 C CA . THR A 1 82 ? -19.937 -1.563 38.108 1.00 74.38 82 THR A CA 1
ATOM 627 C C . THR A 1 82 ? -20.577 -2.778 37.441 1.00 74.38 82 THR A C 1
ATOM 629 O O . THR A 1 82 ? -21.173 -2.654 36.378 1.00 74.38 82 THR A O 1
ATOM 632 N N . LEU A 1 83 ? -20.452 -3.967 38.043 1.00 71.38 83 LEU A N 1
ATOM 633 C CA . LEU A 1 83 ? -21.000 -5.215 37.473 1.00 71.38 83 LEU A CA 1
ATOM 634 C C . LEU A 1 83 ? -22.535 -5.260 37.424 1.00 71.38 83 LEU A C 1
ATOM 636 O O . LEU A 1 83 ? -23.109 -6.167 36.824 1.00 71.38 83 LEU A O 1
ATOM 640 N N . GLU A 1 84 ? -23.202 -4.293 38.044 1.00 72.00 84 GLU A N 1
ATOM 641 C CA . GLU A 1 84 ? -24.660 -4.187 38.056 1.00 72.00 84 GLU A CA 1
ATOM 642 C C . GLU A 1 84 ? -25.227 -3.686 36.720 1.00 72.00 84 GLU A C 1
ATOM 644 O O . GLU A 1 84 ? -26.424 -3.837 36.483 1.00 72.00 84 GLU A O 1
ATOM 649 N N . THR A 1 85 ? -24.391 -3.136 35.826 1.00 76.06 85 THR A N 1
ATOM 650 C CA . THR A 1 85 ? -24.831 -2.635 34.519 1.00 76.06 85 THR A CA 1
ATOM 651 C C . THR A 1 85 ? -24.316 -3.491 33.353 1.00 76.06 85 THR A C 1
ATOM 653 O O . THR A 1 85 ? -23.159 -3.926 33.345 1.00 76.06 85 THR A O 1
ATOM 656 N N . PRO A 1 86 ? -25.136 -3.698 32.302 1.00 81.12 86 PRO A N 1
ATOM 657 C CA . PRO A 1 86 ? -24.723 -4.422 31.095 1.00 81.12 86 PRO A CA 1
ATOM 658 C C . PRO A 1 86 ? -23.640 -3.681 30.287 1.00 81.12 86 PRO A C 1
ATOM 660 O O . PRO A 1 86 ? -23.042 -4.250 29.370 1.00 81.12 86 PRO A O 1
ATOM 663 N N . ASP A 1 87 ? -23.348 -2.424 30.634 1.00 84.19 87 ASP A N 1
ATOM 664 C CA . ASP A 1 87 ? -22.353 -1.577 29.971 1.00 84.19 87 ASP A CA 1
ATOM 665 C C . ASP A 1 87 ? -20.939 -2.157 30.041 1.00 84.19 87 ASP A C 1
ATOM 667 O O . ASP A 1 87 ? -20.131 -1.925 29.141 1.00 84.19 87 ASP A O 1
ATOM 671 N N . VAL A 1 88 ? -20.644 -2.965 31.064 1.00 85.62 88 VAL A N 1
ATOM 672 C CA . VAL A 1 88 ? -19.354 -3.649 31.215 1.00 85.62 88 VAL A CA 1
ATOM 673 C C . VAL A 1 88 ? -19.079 -4.589 30.037 1.00 85.62 88 VAL A C 1
ATOM 675 O O . VAL A 1 88 ? -17.961 -4.622 29.517 1.00 85.62 88 VAL A O 1
ATOM 678 N N . VAL A 1 89 ? -20.101 -5.301 29.548 1.00 88.12 89 VAL A N 1
ATOM 679 C CA . VAL A 1 89 ? -19.974 -6.185 28.375 1.00 88.12 89 VAL A CA 1
ATOM 680 C C . VAL A 1 89 ? -19.680 -5.365 27.126 1.00 88.12 89 VAL A C 1
ATOM 682 O O . VAL A 1 89 ? -18.777 -5.704 26.355 1.00 88.12 89 VAL A O 1
ATOM 685 N N . ALA A 1 90 ? -20.395 -4.252 26.939 1.00 88.44 90 ALA A N 1
ATOM 686 C CA . ALA A 1 90 ? -20.169 -3.349 25.816 1.00 88.44 90 ALA A CA 1
ATOM 687 C C . ALA A 1 90 ? -18.769 -2.718 25.871 1.00 88.44 90 ALA A C 1
ATOM 689 O O . ALA A 1 90 ? -18.110 -2.601 24.837 1.00 88.44 90 ALA A O 1
ATOM 690 N N . LEU A 1 91 ? -18.289 -2.354 27.063 1.00 88.44 91 LEU A N 1
ATOM 691 C CA . LEU A 1 91 ? -16.952 -1.812 27.285 1.00 88.44 91 LEU A CA 1
ATOM 692 C C . LEU A 1 91 ? -15.881 -2.820 26.870 1.00 88.44 91 LEU A C 1
ATOM 694 O O . LEU A 1 91 ? -15.060 -2.500 26.009 1.00 88.44 91 LEU A O 1
ATOM 698 N N . PHE A 1 92 ? -15.907 -4.045 27.404 1.00 87.50 92 PHE A N 1
ATOM 699 C CA . PHE A 1 92 ? -14.916 -5.064 27.044 1.00 87.50 92 PHE A CA 1
ATOM 700 C C . PHE A 1 92 ? -14.971 -5.418 25.559 1.00 87.50 92 PHE A C 1
ATOM 702 O O . PHE A 1 92 ? -13.925 -5.496 24.918 1.00 87.50 92 PHE A O 1
ATOM 709 N N . THR A 1 93 ? -16.169 -5.529 24.981 1.00 89.19 93 THR A N 1
ATOM 710 C CA . THR A 1 93 ? -16.337 -5.778 23.541 1.00 89.19 93 THR A CA 1
ATOM 711 C C . THR A 1 93 ? -15.664 -4.687 22.713 1.00 89.19 93 THR A C 1
ATOM 713 O O . THR A 1 93 ? -14.852 -4.977 21.834 1.00 89.19 93 THR A O 1
ATOM 716 N N . LYS A 1 94 ? -15.930 -3.417 23.032 1.00 89.12 94 LYS A N 1
ATOM 717 C CA . LYS A 1 94 ? -15.320 -2.274 22.348 1.00 89.12 94 LYS A CA 1
ATOM 718 C C . LYS A 1 94 ? -13.793 -2.252 22.502 1.00 89.12 94 LYS A C 1
ATOM 720 O O . LYS A 1 94 ? -13.100 -2.006 21.517 1.00 89.12 94 LYS A O 1
ATOM 725 N N . LYS A 1 95 ? -13.254 -2.554 23.691 1.00 87.50 95 LYS A N 1
ATOM 726 C CA . LYS A 1 95 ? -11.796 -2.624 23.924 1.00 87.50 95 LYS A CA 1
ATOM 727 C C . LYS A 1 95 ? -11.133 -3.778 23.162 1.00 87.50 95 LYS A C 1
ATOM 729 O O . LYS A 1 95 ? -10.050 -3.598 22.605 1.00 87.50 95 LYS A O 1
ATOM 734 N N . ILE A 1 96 ? -11.778 -4.945 23.092 1.00 87.12 96 ILE A N 1
ATOM 735 C CA . ILE A 1 96 ? -11.297 -6.080 22.289 1.00 87.12 96 ILE A CA 1
ATOM 736 C C . ILE A 1 96 ? -11.227 -5.675 20.813 1.00 87.12 96 ILE A C 1
ATOM 738 O O . ILE A 1 96 ? -10.185 -5.851 20.179 1.00 87.12 96 ILE A O 1
ATOM 742 N N . ILE A 1 97 ? -12.288 -5.054 20.286 1.00 88.81 97 ILE A N 1
ATOM 743 C CA . ILE A 1 97 ? -12.329 -4.550 18.904 1.00 88.81 97 ILE A CA 1
ATOM 744 C C . ILE A 1 97 ? -11.216 -3.522 18.665 1.00 88.81 97 ILE A C 1
ATOM 746 O O . ILE A 1 97 ? -10.444 -3.668 17.716 1.00 88.81 97 ILE A O 1
ATOM 750 N N . ALA A 1 98 ? -11.064 -2.529 19.544 1.00 89.06 98 ALA A N 1
ATOM 751 C CA . ALA A 1 98 ? -9.994 -1.537 19.438 1.00 89.06 98 ALA A CA 1
ATOM 752 C C . ALA A 1 98 ? -8.599 -2.196 19.414 1.00 89.06 98 ALA A C 1
ATOM 754 O O . ALA A 1 98 ? -7.718 -1.784 18.658 1.00 89.06 98 ALA A O 1
ATOM 755 N N . SER A 1 99 ? -8.397 -3.279 20.173 1.00 85.69 99 SER A N 1
ATOM 756 C CA . SER A 1 99 ? -7.139 -4.039 20.179 1.00 85.69 99 SER A CA 1
ATOM 757 C C . SER A 1 99 ? -6.900 -4.833 18.912 1.00 85.69 99 SER A C 1
ATOM 759 O O . SER A 1 99 ? -5.759 -4.877 18.445 1.00 85.69 99 SER A O 1
ATOM 761 N N . LEU A 1 100 ? -7.946 -5.399 18.317 1.00 85.38 100 LEU A N 1
ATOM 762 C CA . LEU A 1 100 ? -7.855 -6.045 17.011 1.00 85.38 100 LEU A CA 1
ATOM 763 C C . LEU A 1 100 ? -7.450 -5.047 15.923 1.00 85.38 100 LEU A C 1
ATOM 765 O O . LEU A 1 100 ? -6.551 -5.340 15.129 1.00 85.38 100 LEU A O 1
ATOM 769 N N . TYR A 1 101 ? -8.034 -3.849 15.919 1.00 89.88 101 TYR A N 1
ATOM 770 C CA . TYR A 1 101 ? -7.638 -2.799 14.981 1.00 89.88 101 TYR A CA 1
ATOM 771 C C . TYR A 1 101 ? -6.211 -2.310 15.222 1.00 89.88 101 TYR A C 1
ATOM 773 O O . TYR A 1 101 ? -5.447 -2.192 14.268 1.00 89.88 101 TYR A O 1
ATOM 781 N N . ASN A 1 102 ? -5.818 -2.072 16.475 1.00 87.88 102 ASN A N 1
ATOM 782 C CA . ASN A 1 102 ? -4.466 -1.614 16.797 1.00 87.88 102 ASN A CA 1
ATOM 783 C C . ASN A 1 102 ? -3.411 -2.645 16.356 1.00 87.88 102 ASN A C 1
ATOM 785 O O . ASN A 1 102 ? -2.422 -2.331 15.702 1.00 87.88 102 ASN A O 1
ATOM 789 N N . ARG A 1 103 ? -3.692 -3.927 16.590 1.00 84.50 103 ARG A N 1
ATOM 790 C CA . ARG A 1 103 ? -2.862 -5.028 16.101 1.00 84.50 103 ARG A CA 1
ATOM 791 C C . ARG A 1 103 ? -2.797 -5.082 14.573 1.00 84.50 103 ARG A C 1
ATOM 793 O O . ARG A 1 103 ? -1.740 -5.355 14.003 1.00 84.50 103 ARG A O 1
ATOM 800 N N . THR A 1 104 ? -3.932 -4.876 13.912 1.00 87.06 104 THR A N 1
ATOM 801 C CA . THR A 1 104 ? -3.998 -4.820 12.448 1.00 87.06 104 THR A CA 1
ATOM 802 C C . THR A 1 104 ? -3.127 -3.679 11.937 1.00 87.06 104 THR A C 1
ATOM 804 O O . THR A 1 104 ? -2.343 -3.879 11.013 1.00 87.06 104 THR A O 1
ATOM 807 N N . LEU A 1 105 ? -3.173 -2.521 12.593 1.00 89.50 105 LEU A N 1
ATOM 808 C CA . LEU A 1 105 ? -2.323 -1.385 12.279 1.00 89.50 105 LEU A CA 1
ATOM 809 C C . LEU A 1 105 ? -0.836 -1.699 12.459 1.00 89.50 105 LEU A C 1
ATOM 811 O O . LEU A 1 105 ? -0.055 -1.395 11.564 1.00 89.50 105 LEU A O 1
ATOM 815 N N . ASP A 1 106 ? -0.437 -2.339 13.558 1.00 86.31 106 ASP A N 1
ATOM 816 C CA . ASP A 1 106 ? 0.956 -2.749 13.784 1.00 86.31 106 ASP A CA 1
ATOM 817 C C . ASP A 1 106 ? 1.447 -3.717 12.705 1.00 86.31 106 ASP A C 1
ATOM 819 O O . ASP A 1 106 ? 2.561 -3.586 12.190 1.00 86.31 106 ASP A O 1
ATOM 823 N N . HIS A 1 107 ? 0.598 -4.668 12.312 1.00 85.25 107 HIS A N 1
ATOM 824 C CA . HIS A 1 107 ? 0.899 -5.579 11.216 1.00 85.25 107 HIS A CA 1
ATOM 825 C C . HIS A 1 107 ? 1.079 -4.827 9.890 1.00 85.25 107 HIS A C 1
ATOM 827 O O . HIS A 1 107 ? 2.076 -5.040 9.195 1.00 85.25 107 HIS A O 1
ATOM 833 N N . LEU A 1 108 ? 0.160 -3.914 9.561 1.00 86.19 108 LEU A N 1
ATOM 834 C CA . LEU A 1 108 ? 0.237 -3.095 8.352 1.00 86.19 108 LEU A CA 1
ATOM 835 C C . LEU A 1 108 ? 1.475 -2.195 8.369 1.00 86.19 108 LEU A C 1
ATOM 837 O O . LEU A 1 108 ? 2.219 -2.185 7.396 1.00 86.19 108 LEU A O 1
ATOM 841 N N . ARG A 1 109 ? 1.772 -1.517 9.482 1.00 85.31 109 ARG A N 1
ATOM 842 C CA . ARG A 1 109 ? 2.997 -0.721 9.667 1.00 85.31 109 ARG A CA 1
ATOM 843 C C . ARG A 1 109 ? 4.247 -1.566 9.459 1.00 85.31 109 ARG A C 1
ATOM 845 O O . ARG A 1 109 ? 5.151 -1.130 8.757 1.00 85.31 109 ARG A O 1
ATOM 852 N N . GLY A 1 110 ? 4.286 -2.787 9.992 1.00 81.94 110 GLY A N 1
ATOM 853 C CA . GLY A 1 110 ? 5.384 -3.725 9.753 1.00 81.94 110 GLY A CA 1
ATOM 854 C C . GLY A 1 110 ? 5.585 -4.044 8.267 1.00 81.94 110 GLY A C 1
ATOM 855 O O . GLY A 1 110 ? 6.726 -4.108 7.804 1.00 81.94 110 GLY A O 1
ATOM 856 N N . ILE A 1 111 ? 4.495 -4.182 7.506 1.00 79.94 111 ILE A N 1
ATOM 857 C CA . ILE A 1 111 ? 4.543 -4.364 6.047 1.00 79.94 111 ILE A CA 1
ATOM 858 C C . ILE A 1 111 ? 5.014 -3.091 5.346 1.00 79.94 111 ILE A C 1
ATOM 860 O O . ILE A 1 111 ? 5.834 -3.197 4.447 1.00 79.94 111 ILE A O 1
ATOM 864 N N . ILE A 1 112 ? 4.575 -1.898 5.760 1.00 75.94 112 ILE A N 1
ATOM 865 C CA . ILE A 1 112 ? 5.097 -0.649 5.182 1.00 75.94 112 ILE A CA 1
ATOM 866 C C . ILE A 1 112 ? 6.602 -0.502 5.506 1.00 75.94 112 ILE A C 1
ATOM 868 O O . ILE A 1 112 ? 7.366 0.078 4.728 1.00 75.94 112 ILE A O 1
ATOM 872 N N . ILE A 1 113 ? 7.056 -1.034 6.654 1.00 72.12 113 ILE A N 1
ATOM 873 C CA . ILE A 1 113 ? 8.429 -0.841 7.120 1.00 72.12 113 ILE A CA 1
ATOM 874 C C . ILE A 1 113 ? 9.465 -1.709 6.383 1.00 72.12 113 ILE A C 1
ATOM 876 O O . ILE A 1 113 ? 10.562 -1.265 6.044 1.00 72.12 113 ILE A O 1
ATOM 880 N N . ARG A 1 114 ? 9.131 -2.970 6.119 1.00 67.06 114 ARG A N 1
ATOM 881 C CA . ARG A 1 114 ? 10.091 -3.954 5.590 1.00 67.06 114 ARG A CA 1
ATOM 882 C C . ARG A 1 114 ? 10.662 -3.628 4.198 1.00 67.06 114 ARG A C 1
ATOM 884 O O . ARG A 1 114 ? 11.878 -3.741 4.050 1.00 67.06 114 ARG A O 1
ATOM 891 N N . PRO A 1 115 ? 9.867 -3.205 3.198 1.00 59.69 115 PRO A N 1
ATOM 892 C CA . PRO A 1 115 ? 10.373 -2.982 1.847 1.00 59.69 115 PRO A CA 1
ATOM 893 C C . PRO A 1 115 ? 11.235 -1.728 1.707 1.00 59.69 115 PRO A C 1
ATOM 895 O O . PRO A 1 115 ? 12.007 -1.612 0.762 1.00 59.69 115 PRO A O 1
ATOM 898 N N . HIS A 1 116 ? 11.148 -0.783 2.647 1.00 59.69 116 HIS A N 1
ATOM 899 C CA . HIS A 1 116 ? 11.907 0.463 2.554 1.00 59.69 116 HIS A CA 1
ATOM 900 C C . HIS A 1 116 ? 13.297 0.390 3.197 1.00 59.69 116 HIS A C 1
ATOM 902 O O . HIS A 1 116 ? 14.130 1.261 2.941 1.00 59.69 116 HIS A O 1
ATOM 908 N N . LEU A 1 117 ? 13.564 -0.606 4.052 1.00 58.62 117 LEU A N 1
ATOM 909 C CA . LEU A 1 117 ? 14.890 -0.803 4.643 1.00 58.62 117 LEU A CA 1
ATOM 910 C C . LEU A 1 117 ? 16.000 -0.949 3.584 1.00 58.62 117 LEU A C 1
ATOM 912 O O . LEU A 1 117 ? 17.038 -0.304 3.751 1.00 58.62 117 LEU A O 1
ATOM 916 N N . PRO A 1 118 ? 15.814 -1.738 2.504 1.00 54.03 118 PRO A N 1
ATOM 917 C CA . PRO A 1 118 ? 16.797 -1.808 1.428 1.00 54.03 118 PRO A CA 1
ATOM 918 C C . PRO A 1 118 ? 16.854 -0.518 0.600 1.00 54.03 118 PRO A C 1
ATOM 920 O O . PRO A 1 118 ? 17.950 -0.084 0.292 1.00 54.03 118 PRO A O 1
ATOM 923 N N . ILE A 1 119 ? 15.728 0.157 0.329 1.00 56.75 119 ILE A N 1
ATOM 924 C CA . ILE A 1 119 ? 15.695 1.408 -0.466 1.00 56.75 119 ILE A CA 1
ATOM 925 C C . ILE A 1 119 ? 16.421 2.571 0.243 1.00 56.75 119 ILE A C 1
ATOM 927 O O . ILE A 1 119 ? 17.017 3.426 -0.406 1.00 56.75 119 ILE A O 1
ATOM 931 N N . ARG A 1 120 ? 16.399 2.615 1.584 1.00 55.00 120 ARG A N 1
ATOM 932 C CA . ARG A 1 120 ? 17.098 3.644 2.382 1.00 55.00 120 ARG A CA 1
ATOM 933 C C . ARG A 1 120 ? 18.619 3.507 2.385 1.00 55.00 120 ARG A C 1
ATOM 935 O O . ARG A 1 120 ? 19.306 4.488 2.660 1.00 55.00 120 ARG A O 1
ATOM 942 N N . ARG A 1 121 ? 19.147 2.305 2.157 1.00 56.03 121 ARG A N 1
ATOM 943 C CA . ARG A 1 121 ? 20.589 2.087 2.021 1.00 56.03 121 ARG A CA 1
ATOM 944 C C . ARG A 1 121 ? 20.895 2.283 0.547 1.00 56.03 121 ARG A C 1
ATOM 946 O O . ARG A 1 121 ? 20.299 1.594 -0.261 1.00 56.03 121 ARG A O 1
ATOM 953 N N . GLN A 1 122 ? 21.741 3.258 0.218 1.00 48.09 122 GLN A N 1
ATOM 954 C CA . GLN A 1 122 ? 22.155 3.585 -1.150 1.00 48.09 122 GLN A CA 1
ATOM 955 C C . GLN A 1 122 ? 22.548 2.310 -1.908 1.00 48.09 122 GLN A C 1
ATOM 957 O O . GLN A 1 122 ? 23.688 1.864 -1.820 1.00 48.09 122 GLN A O 1
ATOM 962 N N . TYR A 1 123 ? 21.600 1.702 -2.617 1.00 53.69 123 TYR A N 1
ATOM 963 C CA . TYR A 1 123 ? 21.924 0.702 -3.611 1.00 53.69 123 TYR A CA 1
ATOM 964 C C . TYR A 1 123 ? 22.447 1.445 -4.823 1.00 53.69 123 TYR A C 1
ATOM 966 O O . TYR A 1 123 ? 21.917 2.488 -5.219 1.00 53.69 123 TYR A O 1
ATOM 974 N N . ASP A 1 124 ? 23.507 0.895 -5.390 1.00 53.66 124 ASP A N 1
ATOM 975 C CA . ASP A 1 124 ? 23.976 1.292 -6.695 1.00 53.66 124 ASP A CA 1
ATOM 976 C C . ASP A 1 124 ? 22.813 1.065 -7.676 1.00 53.66 124 ASP A C 1
ATOM 978 O O . ASP A 1 124 ? 22.368 -0.059 -7.905 1.00 53.66 124 ASP A O 1
ATOM 982 N N . PHE A 1 125 ? 22.239 2.149 -8.209 1.00 58.94 125 PHE A N 1
ATOM 983 C CA . PHE A 1 125 ? 21.070 2.129 -9.108 1.00 58.94 125 PHE A CA 1
ATOM 984 C C . PHE A 1 125 ? 21.336 1.375 -10.430 1.00 58.94 125 PHE A C 1
ATOM 986 O O . PHE A 1 125 ? 20.518 1.387 -11.352 1.00 58.94 125 PHE A O 1
ATOM 993 N N . THR A 1 126 ? 22.517 0.781 -10.566 1.00 57.28 126 THR A N 1
ATOM 994 C CA . THR A 1 126 ? 22.990 -0.052 -11.665 1.00 57.28 126 THR A CA 1
ATOM 995 C C . THR A 1 126 ? 22.331 -1.437 -11.675 1.00 57.28 126 THR A C 1
ATOM 997 O O . THR A 1 126 ? 22.056 -1.932 -12.773 1.00 57.28 126 THR A O 1
ATOM 1000 N N . GLU A 1 127 ? 21.989 -1.988 -10.502 1.00 60.41 127 GLU A N 1
ATOM 1001 C CA . GLU A 1 127 ? 21.414 -3.336 -10.296 1.00 60.41 127 GLU A CA 1
ATOM 1002 C C . GLU A 1 127 ? 19.905 -3.345 -9.980 1.00 60.41 127 GLU A C 1
ATOM 1004 O O . GLU A 1 127 ? 19.361 -4.356 -9.541 1.00 60.41 127 GLU A O 1
ATOM 1009 N N . LEU A 1 128 ? 19.202 -2.226 -10.180 1.00 67.06 128 LEU A N 1
ATOM 1010 C CA . LEU A 1 128 ? 17.776 -2.129 -9.859 1.00 67.06 128 LEU A CA 1
ATOM 1011 C C . LEU A 1 128 ? 16.949 -3.096 -10.735 1.00 67.06 128 LEU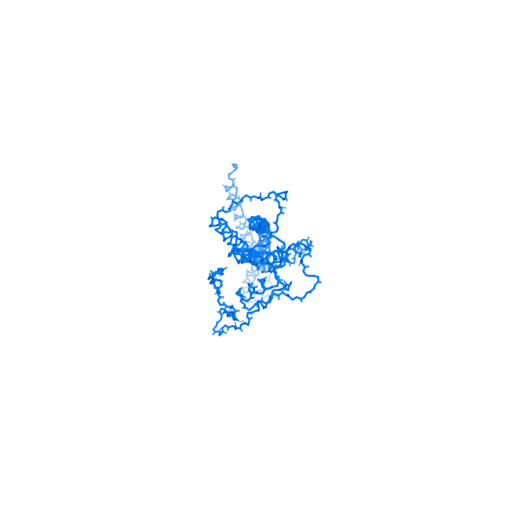 A C 1
ATOM 1013 O O . LEU A 1 128 ? 16.749 -2.842 -11.925 1.00 67.06 128 LEU A O 1
ATOM 1017 N N . ASP A 1 129 ? 16.472 -4.194 -10.150 1.00 74.19 129 ASP A N 1
ATOM 1018 C CA . ASP A 1 129 ? 15.559 -5.129 -10.809 1.00 74.19 129 ASP A CA 1
ATOM 1019 C C . ASP A 1 129 ? 14.167 -4.493 -10.954 1.00 74.19 129 ASP A C 1
ATOM 1021 O O . ASP A 1 129 ? 13.492 -4.201 -9.962 1.00 74.19 129 ASP A O 1
ATOM 1025 N N . LEU A 1 130 ? 13.737 -4.262 -12.198 1.00 74.88 130 LEU A N 1
ATOM 1026 C CA . LEU A 1 130 ? 12.456 -3.621 -12.494 1.00 74.88 130 LEU A CA 1
ATOM 1027 C C . LEU A 1 130 ? 11.279 -4.458 -11.981 1.00 74.88 130 LEU A C 1
ATOM 1029 O O . LEU A 1 130 ? 10.336 -3.897 -11.425 1.00 74.88 130 LEU A O 1
ATOM 1033 N N . ALA A 1 131 ? 11.364 -5.787 -12.088 1.00 78.69 131 ALA A N 1
ATOM 1034 C CA . ALA A 1 131 ? 10.303 -6.677 -11.627 1.00 78.69 131 ALA A CA 1
ATOM 1035 C C . ALA A 1 131 ? 10.110 -6.567 -10.105 1.00 78.69 131 ALA A C 1
ATOM 1037 O O . ALA A 1 131 ? 8.982 -6.483 -9.616 1.00 78.69 131 ALA A O 1
ATOM 1038 N N . ALA A 1 132 ? 11.208 -6.483 -9.346 1.00 76.69 132 ALA A N 1
ATOM 1039 C CA . ALA A 1 132 ? 11.159 -6.245 -7.907 1.00 76.69 132 ALA A CA 1
ATOM 1040 C C . ALA A 1 132 ? 10.560 -4.869 -7.556 1.00 76.69 132 ALA A C 1
ATOM 1042 O O . ALA A 1 132 ? 9.802 -4.756 -6.588 1.00 76.69 132 ALA A O 1
ATOM 1043 N N . VAL A 1 133 ? 10.859 -3.826 -8.339 1.00 77.12 133 VAL A N 1
ATOM 1044 C CA . VAL A 1 133 ? 10.284 -2.483 -8.146 1.00 77.12 133 VAL A CA 1
ATOM 1045 C C . VAL A 1 133 ? 8.778 -2.480 -8.407 1.00 77.12 133 VAL A C 1
ATOM 1047 O O . VAL A 1 133 ? 8.027 -1.941 -7.594 1.00 77.12 133 VAL A O 1
ATOM 1050 N N . GLU A 1 134 ? 8.321 -3.112 -9.486 1.00 78.00 134 GLU A N 1
ATOM 1051 C CA . GLU A 1 134 ? 6.897 -3.231 -9.825 1.00 78.00 134 GLU A CA 1
ATOM 1052 C C . GLU A 1 134 ? 6.120 -4.067 -8.795 1.00 78.00 134 GLU A C 1
ATOM 1054 O O . GLU A 1 134 ? 5.028 -3.682 -8.358 1.00 78.00 134 GLU A O 1
ATOM 1059 N N . ALA A 1 135 ? 6.700 -5.176 -8.329 1.00 80.81 135 ALA A N 1
ATOM 1060 C CA . ALA A 1 135 ? 6.127 -5.998 -7.264 1.00 80.81 135 ALA A CA 1
ATOM 1061 C C . ALA A 1 135 ? 6.014 -5.222 -5.938 1.00 80.81 135 ALA A C 1
ATOM 1063 O O . ALA A 1 135 ? 5.012 -5.312 -5.221 1.00 80.81 135 ALA A O 1
ATOM 1064 N N . ASN A 1 136 ? 7.021 -4.407 -5.616 1.00 79.44 136 ASN A N 1
ATOM 1065 C CA . ASN A 1 136 ? 6.970 -3.551 -4.439 1.00 79.44 136 ASN A CA 1
ATOM 1066 C C . ASN A 1 136 ? 5.920 -2.437 -4.588 1.00 79.44 136 ASN A C 1
ATOM 1068 O O . ASN A 1 136 ? 5.180 -2.149 -3.648 1.00 79.44 136 ASN A O 1
ATOM 1072 N N . TRP A 1 137 ? 5.808 -1.841 -5.776 1.00 81.56 137 TRP A N 1
ATOM 1073 C CA . TRP A 1 137 ? 4.827 -0.794 -6.060 1.00 81.56 137 TRP A CA 1
ATOM 1074 C C . TRP A 1 137 ? 3.390 -1.300 -5.962 1.00 81.56 137 TRP A C 1
ATOM 1076 O O . TRP A 1 137 ? 2.581 -0.712 -5.244 1.00 81.56 137 TRP A O 1
ATOM 1086 N N . SER A 1 138 ? 3.087 -2.438 -6.583 1.00 83.06 138 SER A N 1
ATOM 1087 C CA . SER A 1 138 ? 1.774 -3.084 -6.463 1.00 83.06 138 SER A CA 1
ATOM 1088 C C . SER A 1 138 ? 1.431 -3.450 -5.011 1.00 83.06 138 SER A C 1
ATOM 1090 O O . SER A 1 138 ? 0.296 -3.248 -4.568 1.00 83.06 138 SER A O 1
ATOM 1092 N N . SER A 1 139 ? 2.420 -3.892 -4.227 1.00 83.75 139 SER A N 1
ATOM 1093 C CA . SER A 1 139 ? 2.256 -4.145 -2.790 1.00 83.75 139 SER A CA 1
ATOM 1094 C C . SER A 1 139 ? 1.921 -2.867 -2.009 1.00 83.75 139 SER A C 1
ATOM 1096 O O . SER A 1 139 ? 1.005 -2.874 -1.182 1.00 83.75 139 SER A O 1
ATOM 1098 N N . CYS A 1 140 ? 2.605 -1.753 -2.288 1.00 83.00 140 CYS A N 1
ATOM 1099 C CA . CYS A 1 140 ? 2.312 -0.450 -1.683 1.00 83.00 140 CYS A CA 1
ATOM 1100 C C . CYS A 1 140 ? 0.908 0.062 -2.044 1.00 83.00 140 CYS A C 1
ATOM 1102 O O . CYS A 1 140 ? 0.200 0.546 -1.163 1.00 83.00 140 CYS A O 1
ATOM 1104 N N . GLN A 1 141 ? 0.473 -0.104 -3.295 1.00 85.69 141 GLN A N 1
ATOM 1105 C CA . GLN A 1 141 ? -0.880 0.254 -3.743 1.00 85.69 141 GLN A CA 1
ATOM 1106 C C . GLN A 1 141 ? -1.958 -0.550 -3.001 1.00 85.69 141 GLN A C 1
ATOM 1108 O O . GLN A 1 141 ? -2.942 0.000 -2.501 1.00 85.69 141 GLN A O 1
ATOM 1113 N N . SER A 1 142 ? -1.760 -1.867 -2.868 1.00 87.69 142 SER A N 1
ATOM 1114 C CA . SER A 1 142 ? -2.668 -2.725 -2.096 1.00 87.69 142 SER A CA 1
ATOM 1115 C C . SER A 1 142 ? -2.748 -2.287 -0.630 1.00 87.69 142 SER A C 1
ATOM 1117 O O . SER A 1 142 ? -3.830 -2.246 -0.039 1.00 87.69 142 SER A O 1
ATOM 1119 N N . LEU A 1 143 ? -1.609 -1.920 -0.048 1.00 86.44 143 LEU A N 1
ATOM 1120 C CA . LEU A 1 143 ? -1.503 -1.462 1.330 1.00 86.44 143 LEU A CA 1
ATOM 1121 C C . LEU A 1 143 ? -2.213 -0.125 1.562 1.00 86.44 143 LEU A C 1
ATOM 1123 O O . LEU A 1 143 ? -2.946 0.003 2.542 1.00 86.44 143 LEU A O 1
ATOM 1127 N N . GLU A 1 144 ? -2.061 0.833 0.648 1.00 89.38 144 GLU A N 1
ATOM 1128 C CA . GLU A 1 144 ? -2.787 2.106 0.674 1.00 89.38 144 GLU A CA 1
ATOM 1129 C C . GLU A 1 144 ? -4.304 1.881 0.632 1.00 89.38 144 GLU A C 1
ATOM 1131 O O . GLU A 1 144 ? -5.029 2.407 1.479 1.00 89.38 144 GLU A O 1
ATOM 1136 N N . LYS A 1 145 ? -4.781 1.020 -0.278 1.00 90.75 145 LYS A N 1
ATOM 1137 C CA . LYS A 1 145 ? -6.205 0.667 -0.374 1.00 90.75 145 LYS A CA 1
ATOM 1138 C C . LYS A 1 145 ? -6.733 0.042 0.921 1.00 90.75 145 LYS A C 1
ATOM 1140 O O . LYS A 1 145 ? -7.817 0.396 1.377 1.00 90.75 145 LYS A O 1
ATOM 1145 N N . ARG A 1 146 ? -5.971 -0.871 1.534 1.00 91.19 146 ARG A N 1
ATOM 1146 C CA . ARG A 1 146 ? -6.343 -1.513 2.809 1.00 91.19 146 ARG A CA 1
ATOM 1147 C C . ARG A 1 146 ? -6.392 -0.515 3.964 1.00 91.19 146 ARG A C 1
ATOM 1149 O O . ARG A 1 146 ? -7.320 -0.565 4.761 1.00 91.19 146 ARG A O 1
ATOM 1156 N N . LEU A 1 147 ? -5.418 0.393 4.050 1.00 93.25 147 LEU A N 1
ATOM 1157 C CA . LEU A 1 147 ? -5.409 1.453 5.061 1.00 93.25 147 LEU A CA 1
ATOM 1158 C C . LEU A 1 147 ? -6.606 2.388 4.889 1.00 93.25 147 LEU A C 1
ATOM 1160 O O . LEU A 1 147 ? -7.262 2.706 5.873 1.00 93.25 147 LEU A O 1
ATOM 1164 N N . HIS A 1 148 ? -6.929 2.766 3.650 1.00 94.12 148 HIS A N 1
ATOM 1165 C CA . HIS A 1 148 ? -8.102 3.584 3.360 1.00 94.12 148 HIS A CA 1
ATOM 1166 C C . HIS A 1 148 ? -9.409 2.900 3.777 1.00 94.12 148 HIS A C 1
ATOM 1168 O O . HIS A 1 148 ? -10.243 3.541 4.412 1.00 94.12 148 HIS A O 1
ATOM 1174 N N . GLN A 1 149 ? -9.557 1.601 3.494 1.00 94.25 149 GLN A N 1
ATOM 1175 C CA . GLN A 1 149 ? -10.721 0.833 3.939 1.00 94.25 149 GLN A CA 1
ATOM 1176 C C . GLN A 1 149 ? -10.853 0.859 5.466 1.00 94.25 149 GLN A C 1
ATOM 1178 O O . GLN A 1 149 ? -11.918 1.176 5.978 1.00 94.25 149 GLN A O 1
ATOM 1183 N N . HIS A 1 150 ? -9.765 0.605 6.198 1.00 93.75 150 HIS A N 1
ATOM 1184 C CA . HIS A 1 150 ? -9.802 0.636 7.660 1.00 93.75 150 HIS A CA 1
ATOM 1185 C C . HIS A 1 150 ? -10.078 2.034 8.231 1.00 93.75 150 HIS A C 1
ATOM 1187 O O . HIS A 1 150 ? -10.779 2.129 9.236 1.00 93.75 150 HIS A O 1
ATOM 1193 N N . CYS A 1 151 ? -9.576 3.108 7.607 1.00 94.25 151 CYS A N 1
ATOM 1194 C CA . CYS A 1 151 ? -9.967 4.472 7.976 1.00 94.25 151 CYS A CA 1
ATOM 1195 C C . CYS A 1 151 ? -11.481 4.654 7.827 1.00 94.25 151 CYS A C 1
ATOM 1197 O O . CYS A 1 151 ? -12.131 5.097 8.768 1.00 94.25 151 CYS A O 1
ATOM 1199 N N . HIS A 1 152 ? -12.043 4.262 6.681 1.00 95.06 152 HIS A N 1
ATOM 1200 C CA . HIS A 1 152 ? -13.471 4.401 6.410 1.00 95.06 152 HIS A CA 1
ATOM 1201 C C . HIS A 1 152 ? -14.335 3.579 7.377 1.00 95.06 152 HIS A C 1
ATOM 1203 O O . HIS A 1 152 ? -15.318 4.089 7.913 1.00 95.06 152 HIS A O 1
ATOM 1209 N N . ASP A 1 153 ? -13.938 2.337 7.667 1.00 94.31 153 ASP A N 1
ATOM 1210 C CA . ASP A 1 153 ? -14.628 1.488 8.641 1.00 94.31 153 ASP A CA 1
ATOM 1211 C C . ASP A 1 153 ? -14.626 2.140 10.038 1.00 94.31 153 ASP A C 1
ATOM 1213 O O . ASP A 1 153 ? -15.644 2.139 10.731 1.00 94.31 153 ASP A O 1
ATOM 1217 N N . LEU A 1 154 ? -13.503 2.741 10.452 1.00 94.19 154 LEU A N 1
ATOM 1218 C CA . LEU A 1 154 ? -13.402 3.451 11.731 1.00 94.19 154 LEU A CA 1
ATOM 1219 C C . LEU A 1 154 ? -14.232 4.736 11.756 1.00 94.19 154 LEU A C 1
ATOM 1221 O O . LEU A 1 154 ? -14.872 5.012 12.767 1.00 94.19 154 LEU A O 1
ATOM 1225 N N . GLU A 1 155 ? -14.270 5.503 10.667 1.00 95.06 155 GLU A N 1
ATOM 1226 C CA . GLU A 1 155 ? -15.138 6.683 10.541 1.00 95.06 155 GLU A CA 1
ATOM 1227 C C . GLU A 1 155 ? -16.613 6.307 10.650 1.00 95.06 155 GLU A C 1
ATOM 1229 O O . GLU A 1 155 ? -17.382 6.985 11.338 1.00 95.06 155 GLU A O 1
ATOM 1234 N N . TYR A 1 156 ? -17.001 5.199 10.019 1.00 95.06 156 TYR A N 1
ATOM 1235 C CA . TYR A 1 156 ? -18.346 4.658 10.124 1.00 95.06 156 TYR A CA 1
ATOM 1236 C C . TYR A 1 156 ? -18.673 4.256 11.570 1.00 95.06 156 TYR A C 1
ATOM 1238 O O . TYR A 1 156 ? -19.702 4.677 12.101 1.00 95.06 156 TYR A O 1
ATOM 1246 N N . ILE A 1 157 ? -17.772 3.530 12.247 1.00 92.19 157 ILE A N 1
ATOM 1247 C CA . ILE A 1 157 ? -17.930 3.146 13.661 1.00 92.19 157 ILE A CA 1
ATOM 1248 C C . ILE A 1 157 ? -18.047 4.383 14.561 1.00 92.19 157 ILE A C 1
ATOM 1250 O O . ILE A 1 157 ? -18.960 4.455 15.385 1.00 92.19 157 ILE A O 1
ATOM 1254 N N . LEU A 1 158 ? -17.161 5.370 14.401 1.00 92.81 158 LEU A N 1
ATOM 1255 C CA . LEU A 1 158 ? -17.181 6.617 15.171 1.00 92.81 158 LEU A CA 1
ATOM 1256 C C . LEU A 1 158 ? -18.504 7.366 14.968 1.00 92.81 158 LEU A C 1
ATOM 1258 O O . LEU A 1 158 ? -19.140 7.771 15.940 1.00 92.81 158 LEU A O 1
ATOM 1262 N N . THR A 1 159 ? -18.966 7.474 13.721 1.00 93.94 159 THR A N 1
ATOM 1263 C CA . THR A 1 159 ? -20.230 8.141 13.376 1.00 93.94 159 THR A CA 1
ATOM 1264 C C . THR A 1 159 ? -21.430 7.410 13.978 1.00 93.94 159 THR A C 1
ATOM 1266 O O . THR A 1 159 ? -22.301 8.040 14.583 1.00 93.94 159 THR A O 1
ATOM 1269 N N . GLN A 1 160 ? -21.464 6.078 13.873 1.00 93.31 160 GLN A N 1
ATOM 1270 C CA . GLN A 1 160 ? -22.534 5.246 14.423 1.00 93.31 160 GLN A CA 1
ATOM 1271 C C . GLN A 1 160 ? -22.594 5.335 15.954 1.00 93.31 160 GLN A C 1
ATOM 1273 O O . GLN A 1 160 ? -23.681 5.388 16.530 1.00 93.31 160 GLN A O 1
ATOM 1278 N N . LEU A 1 161 ? -21.435 5.405 16.613 1.00 89.56 161 LEU A N 1
ATOM 1279 C CA . LEU A 1 161 ? -21.318 5.573 18.062 1.00 89.56 161 LEU A CA 1
ATOM 1280 C C . LEU A 1 161 ? -21.443 7.036 18.522 1.00 89.56 161 LEU A C 1
ATOM 1282 O O . LEU A 1 161 ? -21.340 7.293 19.720 1.00 89.56 161 LEU A O 1
ATOM 1286 N N . ARG A 1 162 ? -21.685 7.987 17.603 1.00 91.31 162 ARG A N 1
ATOM 1287 C CA . ARG A 1 162 ? -21.782 9.435 17.880 1.00 91.31 162 ARG A CA 1
ATOM 1288 C C . ARG A 1 162 ? -20.516 10.009 18.538 1.00 91.31 162 ARG A C 1
ATOM 1290 O O . ARG A 1 162 ? -20.588 10.963 19.309 1.00 91.31 162 ARG A O 1
ATOM 1297 N N . ILE A 1 163 ? -19.356 9.435 18.230 1.00 90.00 163 ILE A N 1
ATOM 1298 C CA . ILE A 1 163 ? -18.049 9.881 18.717 1.00 90.00 163 ILE A CA 1
ATOM 1299 C C . ILE A 1 163 ? -17.502 10.925 17.730 1.00 90.00 163 ILE A C 1
ATOM 1301 O O . ILE A 1 163 ? -17.514 10.679 16.522 1.00 90.00 163 ILE A O 1
ATOM 1305 N N . PRO A 1 164 ? -17.014 12.091 18.192 1.00 89.12 164 PRO A N 1
ATOM 1306 C CA . PRO A 1 164 ? -16.452 13.088 17.290 1.00 89.12 164 PRO A CA 1
ATOM 1307 C C . PRO A 1 164 ? -15.143 12.586 16.667 1.00 89.12 164 PRO A C 1
ATOM 1309 O O . PRO A 1 164 ? -14.342 11.953 17.345 1.00 89.12 164 PRO A O 1
ATOM 1312 N N . LEU A 1 165 ? -14.883 12.924 15.401 1.00 86.06 165 LEU A N 1
ATOM 1313 C CA . LEU A 1 165 ? -13.653 12.546 14.680 1.00 86.06 165 LEU A CA 1
ATOM 1314 C C . LEU A 1 165 ? -12.429 13.413 15.051 1.00 86.06 165 LEU A C 1
ATOM 1316 O O . LEU A 1 165 ? -11.426 13.421 14.347 1.00 86.06 165 LEU A O 1
ATOM 1320 N N . GLN A 1 166 ? -12.512 14.201 16.119 1.00 85.62 166 GLN A N 1
ATOM 1321 C CA . GLN A 1 166 ? -11.453 15.130 16.514 1.00 85.62 166 GLN A CA 1
ATOM 1322 C C . GLN A 1 166 ? -10.305 14.388 17.202 1.00 85.62 166 GLN A C 1
ATOM 1324 O O . GLN A 1 166 ? -10.519 13.356 17.839 1.00 85.62 166 GLN A O 1
ATOM 1329 N N . CYS A 1 167 ? -9.088 14.921 17.080 1.00 80.75 167 CYS A N 1
ATOM 1330 C CA . CYS A 1 167 ? -7.929 14.390 17.790 1.00 80.75 167 CYS A CA 1
ATOM 1331 C C . CYS A 1 167 ? -8.101 14.659 19.292 1.00 80.75 167 CYS A C 1
ATOM 1333 O O . CYS A 1 167 ? -8.233 15.830 19.661 1.00 80.75 167 CYS A O 1
ATOM 1335 N N . PRO A 1 168 ? -8.122 13.630 20.156 1.00 82.38 168 PRO A N 1
ATOM 1336 C CA . PRO A 1 168 ? -8.262 13.834 21.584 1.00 82.38 168 PRO A CA 1
ATOM 1337 C C . PRO A 1 168 ? -7.004 14.485 22.147 1.00 82.38 168 PRO A C 1
ATOM 1339 O O . PRO A 1 168 ? -5.878 14.164 21.758 1.00 82.38 168 PRO A O 1
ATOM 1342 N N . ASP A 1 169 ? -7.212 15.395 23.092 1.00 80.31 169 ASP A N 1
ATOM 1343 C CA . ASP A 1 169 ? -6.132 15.989 23.865 1.00 80.31 169 ASP A CA 1
ATOM 1344 C C . ASP A 1 169 ? -5.589 14.939 24.854 1.00 80.31 169 ASP A C 1
ATOM 1346 O O . ASP A 1 169 ? -6.360 14.420 25.671 1.00 80.31 169 ASP A O 1
ATOM 1350 N N . PRO A 1 170 ? -4.282 14.606 24.825 1.00 74.81 170 PRO A N 1
ATOM 1351 C CA . PRO A 1 170 ? -3.696 13.645 25.756 1.00 74.81 170 PRO A CA 1
ATOM 1352 C C . PRO A 1 170 ? -3.880 14.035 27.231 1.00 74.81 170 PRO A C 1
ATOM 1354 O O . PRO A 1 170 ? -3.856 13.156 28.092 1.00 74.81 170 PRO A O 1
ATOM 1357 N N . ALA A 1 171 ? -4.092 15.319 27.542 1.00 77.44 171 ALA A N 1
ATOM 1358 C CA . ALA A 1 171 ? -4.355 15.778 28.904 1.00 77.44 171 ALA A CA 1
ATOM 1359 C C . ALA A 1 171 ? -5.754 15.392 29.428 1.00 77.44 171 ALA A C 1
ATOM 1361 O O . ALA A 1 171 ? -5.975 15.394 30.638 1.00 77.44 171 ALA A O 1
ATOM 1362 N N . GLN A 1 172 ? -6.695 15.042 28.544 1.00 74.94 172 GLN A N 1
ATOM 1363 C CA . GLN A 1 172 ? -8.071 14.675 28.909 1.00 74.94 172 GLN A CA 1
ATOM 1364 C C . GLN A 1 172 ? -8.234 13.179 29.227 1.00 74.94 172 GLN A C 1
ATOM 1366 O O . GLN A 1 172 ? -9.299 12.750 29.674 1.00 74.94 172 GLN A O 1
ATOM 1371 N N . ILE A 1 173 ? -7.175 12.379 29.049 1.00 77.12 173 ILE A N 1
ATOM 1372 C CA . ILE A 1 173 ? -7.182 10.936 29.310 1.00 77.12 173 ILE A CA 1
ATOM 1373 C C . ILE A 1 173 ? -7.164 10.692 30.824 1.00 77.12 173 ILE A C 1
ATOM 1375 O O . ILE A 1 173 ? -6.113 10.604 31.455 1.00 77.12 173 ILE A O 1
ATOM 1379 N N . THR A 1 174 ? -8.350 10.590 31.416 1.00 74.12 174 THR A N 1
ATOM 1380 C CA . THR A 1 174 ? -8.534 10.447 32.871 1.00 74.12 174 THR A CA 1
ATOM 1381 C C . THR A 1 174 ? -8.821 9.013 33.306 1.00 74.12 174 THR A C 1
ATOM 1383 O O . THR A 1 174 ? -8.495 8.637 34.431 1.00 74.12 174 THR A O 1
ATOM 1386 N N . SER A 1 175 ? -9.396 8.189 32.426 1.00 81.19 175 SER A N 1
ATOM 1387 C CA . SER A 1 175 ? -9.779 6.812 32.738 1.00 81.19 175 SER A CA 1
ATOM 1388 C C . SER A 1 175 ? -9.463 5.858 31.594 1.00 81.19 175 SER A C 1
ATOM 1390 O O . SER A 1 175 ? -9.707 6.151 30.427 1.00 81.19 175 SER A O 1
ATOM 1392 N N . TRP A 1 176 ? -9.001 4.657 31.945 1.00 81.38 176 TRP A N 1
ATOM 1393 C CA . TRP A 1 176 ? -8.832 3.546 31.006 1.00 81.38 176 TRP A CA 1
ATOM 1394 C C . TRP A 1 176 ? -10.161 3.077 30.403 1.00 81.38 176 TRP A C 1
ATOM 1396 O O . TRP A 1 176 ? -10.157 2.367 29.406 1.00 81.38 176 TRP A O 1
ATOM 1406 N N . GLN A 1 177 ? -11.296 3.443 30.999 1.00 83.81 177 GLN A N 1
ATOM 1407 C CA . GLN A 1 177 ? -12.630 3.075 30.525 1.00 83.81 177 GLN A CA 1
ATOM 1408 C C . GLN A 1 177 ? -13.097 3.927 29.352 1.00 83.81 177 GLN A C 1
ATOM 1410 O O . GLN A 1 177 ? -14.036 3.533 28.664 1.00 83.81 177 GLN A O 1
ATOM 1415 N N . ASP A 1 178 ? -12.444 5.064 29.107 1.00 85.88 178 ASP A N 1
ATOM 1416 C CA . ASP A 1 178 ? -12.808 5.937 28.006 1.00 85.88 178 ASP A CA 1
ATOM 1417 C C . ASP A 1 178 ? -12.487 5.245 26.679 1.00 85.88 178 ASP A C 1
ATOM 1419 O O . ASP A 1 178 ? -11.341 5.109 26.255 1.00 85.88 178 ASP A O 1
ATOM 1423 N N . VAL A 1 179 ? -13.523 4.697 26.054 1.00 86.44 179 VAL A N 1
ATOM 1424 C CA . VAL A 1 179 ? -13.411 4.029 24.759 1.00 86.44 179 VAL A CA 1
ATOM 1425 C C . VAL A 1 179 ? -13.416 5.052 23.618 1.00 86.44 179 VAL A C 1
ATOM 1427 O O . VAL A 1 179 ? -12.948 4.759 22.521 1.00 86.44 179 VAL A O 1
ATOM 1430 N N . HIS A 1 180 ? -13.944 6.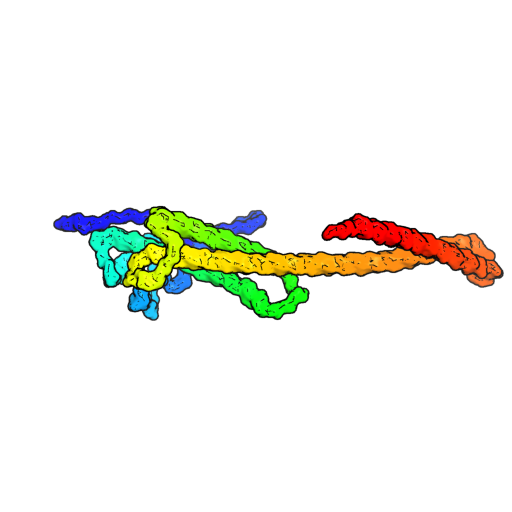255 23.846 1.00 89.19 180 HIS A N 1
ATOM 1431 C CA . HIS A 1 180 ? -14.097 7.256 22.796 1.00 89.19 180 HIS A CA 1
ATOM 1432 C C . HIS A 1 180 ? -12.719 7.741 22.351 1.00 89.19 180 HIS A C 1
ATOM 1434 O O . HIS A 1 180 ? -12.413 7.719 21.157 1.00 89.19 180 HIS A O 1
ATOM 1440 N N . ILE A 1 181 ? -11.867 8.055 23.328 1.00 87.12 181 ILE A N 1
ATOM 1441 C CA . ILE A 1 181 ? -10.476 8.454 23.106 1.00 87.12 181 ILE A CA 1
ATOM 1442 C C . ILE A 1 181 ? -9.702 7.363 22.359 1.00 87.12 181 ILE A C 1
ATOM 1444 O O . ILE A 1 181 ? -8.956 7.675 21.431 1.00 87.12 181 ILE A O 1
ATOM 1448 N N . ASP A 1 182 ? -9.900 6.088 22.704 1.00 87.31 182 ASP A N 1
ATOM 1449 C CA . ASP A 1 182 ? -9.204 4.980 22.041 1.00 87.31 182 ASP A CA 1
ATOM 1450 C C . ASP A 1 182 ? -9.526 4.904 20.551 1.00 87.31 182 ASP A C 1
ATOM 1452 O O . ASP A 1 182 ? -8.616 4.808 19.727 1.00 87.31 182 ASP A O 1
ATOM 1456 N N . PHE A 1 183 ? -10.813 4.950 20.193 1.00 90.25 183 PHE A N 1
ATOM 1457 C CA . PHE A 1 183 ? -11.230 4.890 18.792 1.00 90.25 183 PHE A CA 1
ATOM 1458 C C . PHE A 1 183 ? -10.794 6.133 18.016 1.00 90.25 183 PHE A C 1
ATOM 1460 O O . PHE A 1 183 ? -10.386 6.013 16.861 1.00 90.25 183 PHE A O 1
ATOM 1467 N N . GLN A 1 184 ? -10.816 7.311 18.642 1.00 91.38 184 GLN A N 1
ATOM 1468 C CA . GLN A 1 184 ? -10.298 8.524 18.017 1.00 91.38 184 GLN A CA 1
ATOM 1469 C C . GLN A 1 184 ? -8.790 8.431 17.776 1.00 91.38 184 GLN A C 1
ATOM 1471 O O . GLN A 1 184 ? -8.330 8.675 16.662 1.00 91.38 184 GLN A O 1
ATOM 1476 N N . MET A 1 185 ? -8.010 8.031 18.783 1.00 89.12 185 MET A N 1
ATOM 1477 C CA . MET A 1 185 ? -6.567 7.814 18.648 1.00 89.12 185 MET A CA 1
ATOM 1478 C C . MET A 1 185 ? -6.254 6.785 17.569 1.00 89.12 185 MET A C 1
ATOM 1480 O O . MET A 1 185 ? -5.350 6.989 16.760 1.00 89.12 185 MET A O 1
ATOM 1484 N N . LEU A 1 186 ? -7.020 5.700 17.521 1.00 91.19 186 LEU A N 1
ATOM 1485 C CA . LEU A 1 186 ? -6.883 4.666 16.512 1.00 91.19 186 LEU A CA 1
ATOM 1486 C C . LEU A 1 186 ? -7.136 5.217 15.101 1.00 91.19 186 LEU A C 1
ATOM 1488 O O . LEU A 1 186 ? -6.297 5.016 14.225 1.00 91.19 186 LEU A O 1
ATOM 1492 N N . HIS A 1 187 ? -8.225 5.962 14.887 1.00 93.19 187 HIS A N 1
ATOM 1493 C CA . HIS A 1 187 ? -8.521 6.610 13.601 1.00 93.19 187 HIS A CA 1
ATOM 1494 C C . HIS A 1 187 ? -7.381 7.534 13.153 1.00 93.19 187 HIS A C 1
ATOM 1496 O O . HIS A 1 187 ? -6.863 7.373 12.047 1.00 93.19 187 HIS A O 1
ATOM 1502 N N . HIS A 1 188 ? -6.881 8.396 14.042 1.00 91.75 188 HIS A N 1
ATOM 1503 C CA . HIS A 1 188 ? -5.758 9.292 13.737 1.00 91.75 188 HIS A CA 1
ATOM 1504 C C . HIS A 1 188 ? -4.474 8.526 13.405 1.00 91.75 188 HIS A C 1
ATOM 1506 O O . HIS A 1 188 ? -3.712 8.910 12.516 1.00 91.75 188 HIS A O 1
ATOM 1512 N N . GLN A 1 189 ? -4.223 7.418 14.098 1.00 91.25 189 GLN A N 1
ATOM 1513 C CA . GLN A 1 189 ? -3.068 6.569 13.845 1.00 91.25 189 GLN A CA 1
ATOM 1514 C C . GLN A 1 189 ? -3.141 5.834 12.497 1.00 91.25 189 GLN A C 1
ATOM 1516 O O . GLN A 1 189 ? -2.097 5.650 11.856 1.00 91.25 189 GLN A O 1
ATOM 1521 N N . PHE A 1 190 ? -4.339 5.424 12.070 1.00 93.50 190 PHE A N 1
ATOM 1522 C CA . PHE A 1 190 ? -4.589 4.866 10.740 1.00 93.50 190 PHE A CA 1
ATOM 1523 C C . PHE A 1 190 ? -4.431 5.931 9.652 1.00 93.50 190 PHE A C 1
ATOM 1525 O O . PHE A 1 190 ? -3.722 5.687 8.676 1.00 93.50 190 PHE A O 1
ATOM 1532 N N . GLU A 1 191 ? -4.978 7.131 9.851 1.00 92.94 191 GLU A N 1
ATOM 1533 C CA . GLU A 1 191 ? -4.804 8.260 8.931 1.00 92.94 191 GLU A CA 1
ATOM 1534 C C . GLU A 1 191 ? -3.332 8.666 8.793 1.00 92.94 191 GLU A C 1
ATOM 1536 O O . GLU A 1 191 ? -2.827 8.868 7.688 1.00 92.94 191 GLU A O 1
ATOM 1541 N N . PHE A 1 192 ? -2.580 8.696 9.894 1.00 91.88 192 PHE A N 1
ATOM 1542 C CA . PHE A 1 192 ? -1.138 8.923 9.837 1.00 91.88 192 PHE A CA 1
ATOM 1543 C C . PHE A 1 192 ? -0.423 7.843 9.010 1.00 91.88 192 PHE A C 1
ATOM 1545 O O . PHE A 1 192 ? 0.400 8.163 8.148 1.00 91.88 192 PHE A O 1
ATOM 1552 N N . ALA A 1 193 ? -0.748 6.566 9.237 1.00 91.06 193 ALA A N 1
ATOM 1553 C CA . ALA A 1 193 ? -0.156 5.457 8.492 1.00 91.06 193 ALA A CA 1
ATOM 1554 C C . ALA A 1 193 ? -0.514 5.507 6.997 1.00 91.06 193 ALA A C 1
ATOM 1556 O O . ALA A 1 193 ? 0.360 5.279 6.161 1.00 91.06 193 ALA A O 1
ATOM 1557 N N . ARG A 1 194 ? -1.757 5.863 6.657 1.00 91.75 194 ARG A N 1
ATOM 1558 C CA . ARG A 1 194 ? -2.227 6.071 5.281 1.00 91.75 194 ARG A CA 1
ATOM 1559 C C . ARG A 1 194 ? -1.467 7.201 4.596 1.00 91.75 194 ARG A C 1
ATOM 1561 O O . ARG A 1 194 ? -0.919 7.001 3.517 1.00 91.75 194 ARG A O 1
ATOM 1568 N N . ASN A 1 195 ? -1.379 8.364 5.237 1.00 91.12 195 ASN A N 1
ATOM 1569 C CA . ASN A 1 195 ? -0.652 9.514 4.700 1.00 91.12 195 ASN A CA 1
ATOM 1570 C C . ASN A 1 195 ? 0.831 9.197 4.485 1.00 91.12 195 ASN A C 1
ATOM 1572 O O . ASN A 1 195 ? 1.433 9.612 3.494 1.00 91.12 195 ASN A O 1
ATOM 1576 N N . TRP A 1 196 ? 1.434 8.433 5.395 1.00 88.12 196 TRP A N 1
ATOM 1577 C CA . TRP A 1 196 ? 2.807 7.977 5.235 1.00 88.12 196 TRP A CA 1
ATOM 1578 C C . TRP A 1 196 ? 2.963 6.955 4.098 1.00 88.12 196 TRP A C 1
ATOM 1580 O O . TRP A 1 196 ? 3.894 7.083 3.302 1.00 88.12 196 TRP A O 1
ATOM 1590 N N . ALA A 1 197 ? 2.032 6.009 3.952 1.00 88.44 197 ALA A N 1
ATOM 1591 C CA . ALA A 1 197 ? 2.005 5.082 2.821 1.00 88.44 197 ALA A CA 1
ATOM 1592 C C . ALA A 1 197 ? 1.869 5.821 1.478 1.00 88.44 197 ALA A C 1
ATOM 1594 O O . ALA A 1 197 ? 2.622 5.527 0.553 1.00 88.44 197 ALA A O 1
ATOM 1595 N N . GLY A 1 198 ? 1.009 6.842 1.391 1.00 88.31 198 GLY A N 1
ATOM 1596 C CA . GLY A 1 198 ? 0.866 7.679 0.194 1.00 88.31 198 GLY A CA 1
ATOM 1597 C C . GLY A 1 198 ? 2.152 8.434 -0.172 1.00 88.31 198 GLY A C 1
ATOM 1598 O O . GLY A 1 198 ? 2.541 8.478 -1.339 1.00 88.31 198 GLY A O 1
ATOM 1599 N N . LYS A 1 199 ? 2.887 8.953 0.823 1.00 86.56 199 LYS A N 1
ATOM 1600 C CA . LYS A 1 199 ? 4.218 9.567 0.614 1.00 86.56 199 LYS A CA 1
ATOM 1601 C C . LYS A 1 199 ? 5.260 8.563 0.102 1.00 86.56 199 LYS A C 1
ATOM 1603 O O . LYS A 1 199 ? 6.150 8.922 -0.667 1.00 86.56 199 LYS A O 1
ATOM 1608 N N . ILE A 1 200 ? 5.174 7.303 0.523 1.00 82.38 200 ILE A N 1
ATOM 1609 C CA . ILE A 1 200 ? 6.046 6.245 0.000 1.00 82.38 200 ILE A CA 1
ATOM 1610 C C . ILE A 1 200 ? 5.648 5.896 -1.431 1.00 82.38 200 ILE A C 1
ATOM 1612 O O . ILE A 1 200 ? 6.512 5.799 -2.296 1.00 82.38 200 ILE A O 1
ATOM 1616 N N . ASN A 1 201 ? 4.355 5.765 -1.703 1.00 84.75 201 ASN A N 1
ATOM 1617 C CA . ASN A 1 201 ? 3.854 5.421 -3.025 1.00 84.75 201 ASN A CA 1
ATOM 1618 C C . ASN A 1 201 ? 4.245 6.475 -4.080 1.00 84.75 201 ASN A C 1
ATOM 1620 O O . ASN A 1 201 ? 4.702 6.132 -5.173 1.00 84.75 201 ASN A O 1
ATOM 1624 N N . SER A 1 202 ? 4.170 7.765 -3.730 1.00 85.19 202 SER A N 1
ATOM 1625 C CA . SER A 1 202 ? 4.607 8.849 -4.619 1.00 85.19 202 SER A CA 1
ATOM 1626 C C . SER A 1 202 ? 6.111 8.807 -4.909 1.00 85.19 202 SER A C 1
ATOM 1628 O O . SER A 1 202 ? 6.517 8.959 -6.062 1.00 85.19 202 SER A O 1
ATOM 1630 N N . SER A 1 203 ? 6.948 8.524 -3.905 1.00 82.06 203 SER A N 1
ATOM 1631 C CA . SER A 1 203 ? 8.398 8.389 -4.117 1.00 82.06 203 SER A CA 1
ATOM 1632 C C . SER A 1 203 ? 8.764 7.138 -4.928 1.00 82.06 203 SER A C 1
ATOM 1634 O O . SER A 1 203 ? 9.620 7.207 -5.810 1.00 82.06 203 SER A O 1
ATOM 1636 N N . LEU A 1 204 ? 8.067 6.019 -4.716 1.00 78.19 204 LEU A N 1
ATOM 1637 C CA . LEU A 1 204 ? 8.255 4.783 -5.478 1.00 78.19 204 LEU A CA 1
ATOM 1638 C C . LEU A 1 204 ? 7.803 4.914 -6.939 1.00 78.19 204 LEU A C 1
ATOM 1640 O O . LEU A 1 204 ? 8.454 4.377 -7.830 1.00 78.19 204 LEU A O 1
ATOM 1644 N N . THR A 1 205 ? 6.745 5.684 -7.198 1.00 82.38 205 THR A N 1
ATOM 1645 C CA . THR A 1 205 ? 6.313 6.025 -8.564 1.00 82.38 205 THR A CA 1
ATOM 1646 C C . THR A 1 205 ? 7.408 6.800 -9.306 1.00 82.38 205 THR A C 1
ATOM 1648 O O . THR A 1 205 ? 7.702 6.504 -10.463 1.00 82.38 205 THR A O 1
ATOM 1651 N N . GLY A 1 206 ? 8.090 7.730 -8.624 1.00 81.38 206 GLY A N 1
ATOM 1652 C CA . GLY A 1 206 ? 9.265 8.413 -9.174 1.00 81.38 206 GLY A CA 1
ATOM 1653 C C . GLY A 1 206 ? 10.413 7.454 -9.514 1.00 81.38 206 GLY A C 1
ATOM 1654 O O . GLY A 1 206 ? 10.995 7.548 -10.594 1.00 81.38 206 GLY A O 1
ATOM 1655 N N . LEU A 1 207 ? 10.704 6.489 -8.633 1.00 78.12 207 LEU A N 1
ATOM 1656 C CA . LEU A 1 207 ? 11.726 5.460 -8.872 1.00 78.12 207 LEU A CA 1
ATOM 1657 C C . LEU A 1 207 ? 11.380 4.542 -10.052 1.00 78.12 207 LEU A C 1
ATOM 1659 O O . LEU A 1 207 ? 12.250 4.272 -10.877 1.00 78.12 207 LEU A O 1
ATOM 1663 N N . SER A 1 208 ? 10.125 4.099 -10.161 1.00 76.38 208 SER A N 1
ATOM 1664 C CA . SER A 1 208 ? 9.642 3.314 -11.305 1.00 76.38 208 SER A CA 1
ATOM 1665 C C . SER A 1 208 ? 9.812 4.087 -12.618 1.00 76.38 208 SER A C 1
ATOM 1667 O O . SER A 1 208 ? 10.336 3.539 -13.586 1.00 76.38 208 SER A O 1
ATOM 1669 N N . GLY A 1 209 ? 9.500 5.390 -12.629 1.00 80.69 209 GLY A N 1
ATOM 1670 C CA . GLY A 1 209 ? 9.748 6.256 -13.785 1.00 80.69 209 GLY A CA 1
ATOM 1671 C C . GLY A 1 209 ? 11.230 6.346 -14.173 1.00 80.69 209 GLY A C 1
ATOM 1672 O O . GLY A 1 209 ? 11.570 6.258 -15.352 1.00 80.69 209 GLY A O 1
ATOM 1673 N N . ILE A 1 210 ? 12.134 6.460 -13.194 1.00 80.31 210 ILE A N 1
ATOM 1674 C CA . ILE A 1 210 ? 13.588 6.450 -13.440 1.00 80.31 210 ILE A CA 1
ATOM 1675 C C . ILE A 1 210 ? 14.039 5.098 -14.012 1.00 80.31 210 ILE A C 1
ATOM 1677 O O . ILE A 1 210 ? 14.814 5.068 -14.970 1.00 80.31 210 ILE A O 1
ATOM 1681 N N . ALA A 1 211 ? 13.550 3.988 -13.454 1.00 76.19 211 ALA A N 1
ATOM 1682 C CA . ALA A 1 211 ? 13.882 2.643 -13.916 1.00 76.19 211 ALA A CA 1
ATOM 1683 C C . ALA A 1 211 ? 13.400 2.402 -15.359 1.00 76.19 211 ALA A C 1
ATOM 1685 O O . ALA A 1 211 ? 14.185 1.956 -16.197 1.00 76.19 211 ALA A O 1
ATOM 1686 N N . GLY A 1 212 ? 12.161 2.796 -15.676 1.00 79.81 212 GLY A N 1
ATOM 1687 C CA . GLY A 1 212 ? 11.603 2.717 -17.027 1.00 79.81 212 GLY A CA 1
ATOM 1688 C C . GLY A 1 212 ? 12.378 3.566 -18.039 1.00 79.81 212 GLY A C 1
ATOM 1689 O O . GLY A 1 212 ? 12.747 3.079 -19.107 1.00 79.81 212 GLY A O 1
ATOM 1690 N N . ASN A 1 213 ? 12.735 4.804 -17.679 1.00 84.12 213 ASN A N 1
ATOM 1691 C CA . ASN A 1 213 ? 13.561 5.665 -18.534 1.00 84.12 213 ASN A CA 1
ATOM 1692 C C . ASN A 1 213 ? 14.945 5.060 -18.800 1.00 84.12 213 ASN A C 1
ATOM 1694 O O . ASN A 1 213 ? 15.463 5.149 -19.913 1.00 84.12 213 ASN A O 1
ATOM 1698 N N . ARG A 1 214 ? 15.549 4.415 -17.795 1.00 79.31 214 ARG A N 1
ATOM 1699 C CA . ARG A 1 214 ? 16.845 3.743 -17.945 1.00 79.31 214 ARG A CA 1
ATOM 1700 C C . ARG A 1 214 ? 16.756 2.539 -18.881 1.00 79.31 214 ARG A C 1
ATOM 1702 O O . ARG A 1 214 ? 17.678 2.332 -19.669 1.00 79.31 214 ARG A O 1
ATOM 1709 N N . GLN A 1 215 ? 15.679 1.760 -18.811 1.00 81.19 215 GLN A N 1
ATOM 1710 C CA . GLN A 1 215 ? 15.445 0.661 -19.747 1.00 81.19 215 GLN A CA 1
ATOM 1711 C C . GLN A 1 215 ? 15.272 1.182 -21.173 1.00 81.19 215 GLN A C 1
ATOM 1713 O O . GLN A 1 215 ? 15.988 0.728 -22.061 1.00 81.19 215 GLN A O 1
ATOM 1718 N N . ALA A 1 216 ? 14.420 2.190 -21.372 1.00 82.56 216 ALA A N 1
ATOM 1719 C CA . ALA A 1 216 ? 14.229 2.807 -22.681 1.00 82.56 216 ALA A CA 1
ATOM 1720 C C . ALA A 1 216 ? 15.555 3.339 -23.251 1.00 82.56 216 ALA A C 1
ATOM 1722 O O . ALA A 1 216 ? 15.846 3.150 -24.428 1.00 82.56 216 ALA A O 1
ATOM 1723 N N . PHE A 1 217 ? 16.403 3.941 -22.412 1.00 83.19 217 PHE A N 1
ATOM 1724 C CA . PHE A 1 217 ? 17.724 4.406 -22.828 1.00 83.19 217 PHE A CA 1
ATOM 1725 C C . PHE A 1 217 ? 18.665 3.254 -23.212 1.00 83.19 217 PHE A C 1
ATOM 1727 O O . PHE A 1 217 ? 19.344 3.336 -24.233 1.00 83.19 217 PHE A O 1
ATOM 1734 N N . ARG A 1 218 ? 18.692 2.159 -22.440 1.00 82.25 218 ARG A N 1
ATOM 1735 C CA . ARG A 1 218 ? 19.476 0.958 -22.786 1.00 82.25 218 ARG A CA 1
ATOM 1736 C C . ARG A 1 218 ? 19.001 0.332 -24.097 1.00 82.25 218 ARG A C 1
ATOM 1738 O O . ARG A 1 218 ? 19.824 0.005 -24.945 1.00 82.25 218 ARG A O 1
ATOM 1745 N N . GLU A 1 219 ? 17.694 0.188 -24.286 1.00 85.50 219 GLU A N 1
ATOM 1746 C CA . GLU A 1 219 ? 17.108 -0.336 -25.524 1.00 85.50 219 GLU A CA 1
ATOM 1747 C C . GLU A 1 219 ? 17.424 0.568 -26.722 1.00 85.50 219 GLU A C 1
ATOM 1749 O O . GLU A 1 219 ? 17.788 0.075 -27.790 1.00 85.50 219 GLU A O 1
ATOM 1754 N N . GLN A 1 220 ? 17.382 1.891 -26.535 1.00 85.38 220 GLN A N 1
ATOM 1755 C CA . GLN A 1 220 ? 17.826 2.855 -27.541 1.00 85.38 220 GLN A CA 1
ATOM 1756 C C . GLN A 1 220 ? 19.310 2.686 -27.876 1.00 85.38 220 GLN A C 1
ATOM 1758 O O . GLN A 1 220 ? 19.654 2.657 -29.054 1.00 85.38 220 GLN A O 1
ATOM 1763 N N . GLN A 1 221 ? 20.188 2.535 -26.879 1.00 86.19 221 GLN A N 1
ATOM 1764 C CA . GLN A 1 221 ? 21.618 2.301 -27.109 1.00 86.19 221 GLN A CA 1
ATOM 1765 C C . GLN A 1 221 ? 21.862 1.015 -27.901 1.00 86.19 221 GLN A C 1
ATOM 1767 O O . GLN A 1 221 ? 22.559 1.045 -28.913 1.00 86.19 221 GLN A O 1
ATOM 1772 N N . LEU A 1 222 ? 21.226 -0.090 -27.507 1.00 87.31 222 LEU A N 1
ATOM 1773 C CA . LEU A 1 222 ? 21.323 -1.360 -28.229 1.00 87.31 222 LEU A CA 1
ATOM 1774 C C . LEU A 1 222 ? 20.798 -1.238 -29.666 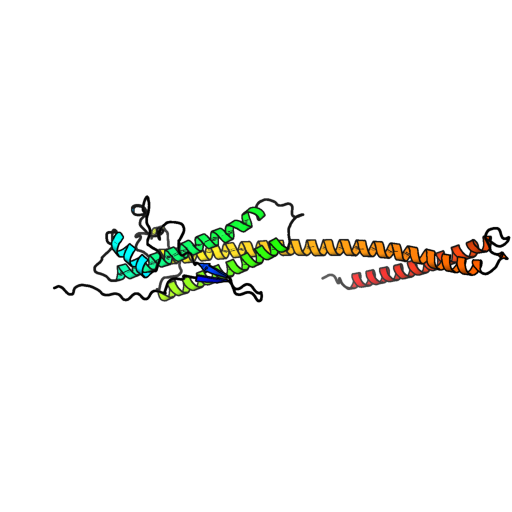1.00 87.31 222 LEU A C 1
ATOM 1776 O O . LEU A 1 222 ? 21.406 -1.767 -30.597 1.00 87.31 222 LEU A O 1
ATOM 1780 N N . SER A 1 223 ? 19.703 -0.501 -29.875 1.00 86.00 223 SER A N 1
ATOM 1781 C CA . SER A 1 223 ? 19.171 -0.232 -31.213 1.00 86.00 223 SER A CA 1
ATOM 1782 C C . SER A 1 223 ? 20.119 0.623 -32.056 1.00 86.00 223 SER A C 1
ATOM 1784 O O . SER A 1 223 ? 20.216 0.393 -33.262 1.00 86.00 223 SER A O 1
ATOM 1786 N N . LEU A 1 224 ? 20.798 1.606 -31.459 1.00 87.25 224 LEU A N 1
ATOM 1787 C CA . LEU A 1 224 ? 21.789 2.432 -32.150 1.00 87.25 224 LEU A CA 1
ATOM 1788 C C . LEU A 1 224 ? 23.001 1.592 -32.563 1.00 87.25 224 LEU A C 1
ATOM 1790 O O . LEU A 1 224 ? 23.401 1.634 -33.723 1.00 87.25 224 LEU A O 1
ATOM 1794 N N . GLU A 1 225 ? 23.521 0.756 -31.664 1.00 88.31 225 GLU A N 1
ATOM 1795 C CA . GLU A 1 225 ? 24.627 -0.156 -31.972 1.00 88.31 225 GLU A CA 1
ATOM 1796 C C . GLU A 1 225 ? 24.260 -1.159 -33.077 1.00 88.31 225 GLU A C 1
ATOM 1798 O O . GLU A 1 225 ? 25.055 -1.418 -33.986 1.00 88.31 225 GLU A O 1
ATOM 1803 N N . ALA A 1 226 ? 23.042 -1.710 -33.039 1.00 85.44 226 ALA A N 1
ATOM 1804 C CA . ALA A 1 226 ? 22.539 -2.598 -34.085 1.00 85.44 226 ALA A CA 1
ATOM 1805 C C . ALA A 1 226 ? 22.403 -1.876 -35.439 1.00 85.44 226 ALA A C 1
ATOM 1807 O O . ALA A 1 226 ? 22.755 -2.435 -36.487 1.00 85.44 226 ALA A O 1
ATOM 1808 N N . ALA A 1 227 ? 21.940 -0.622 -35.432 1.00 85.50 227 ALA A N 1
ATOM 1809 C CA . ALA A 1 227 ? 21.840 0.204 -36.631 1.00 85.50 227 ALA A CA 1
ATOM 1810 C C . ALA A 1 227 ? 23.224 0.529 -37.219 1.00 85.50 227 ALA A C 1
ATOM 1812 O O . ALA A 1 227 ? 23.413 0.404 -38.431 1.00 85.50 227 ALA A O 1
ATOM 1813 N N . ASP A 1 228 ? 24.208 0.860 -36.381 1.00 85.31 228 ASP A N 1
ATOM 1814 C CA . ASP A 1 228 ? 25.580 1.138 -36.817 1.00 85.31 228 ASP A CA 1
ATOM 1815 C C . ASP A 1 228 ? 26.251 -0.101 -37.423 1.00 85.31 228 ASP A C 1
ATOM 1817 O O . ASP A 1 228 ? 26.860 -0.021 -38.495 1.00 85.31 228 ASP A O 1
ATOM 1821 N N . ARG A 1 229 ? 26.071 -1.284 -36.817 1.00 84.25 229 ARG A N 1
ATOM 1822 C CA . ARG A 1 229 ? 26.546 -2.548 -37.410 1.00 84.25 229 ARG A CA 1
ATOM 1823 C C . ARG A 1 229 ? 25.916 -2.801 -38.777 1.00 84.25 229 ARG A C 1
ATOM 1825 O O . ARG A 1 229 ? 26.623 -3.132 -39.728 1.00 84.25 229 ARG A O 1
ATOM 1832 N N . THR A 1 230 ? 24.607 -2.595 -38.900 1.00 84.75 230 THR A N 1
ATOM 1833 C CA . THR A 1 230 ? 23.882 -2.784 -40.166 1.00 84.75 230 THR A CA 1
ATOM 1834 C C . THR A 1 230 ? 24.364 -1.809 -41.242 1.00 84.75 230 THR A C 1
ATOM 1836 O O . THR A 1 230 ? 24.555 -2.191 -42.401 1.00 84.75 230 THR A O 1
ATOM 1839 N N . ARG A 1 231 ? 24.629 -0.554 -40.863 1.00 84.50 231 ARG A N 1
ATOM 1840 C CA . ARG A 1 231 ? 25.182 0.467 -41.759 1.00 84.50 231 ARG A CA 1
ATOM 1841 C C . ARG A 1 231 ? 26.564 0.075 -42.279 1.00 84.50 231 ARG A C 1
ATOM 1843 O O . ARG A 1 231 ? 26.820 0.211 -43.477 1.00 84.50 231 ARG A O 1
ATOM 1850 N N . ASN A 1 232 ? 27.427 -0.460 -41.417 1.00 84.62 232 ASN A N 1
ATOM 1851 C CA . ASN A 1 232 ? 28.753 -0.933 -41.817 1.00 84.62 232 ASN A CA 1
ATOM 1852 C C . ASN A 1 232 ? 28.661 -2.108 -42.802 1.00 84.62 232 ASN A C 1
ATOM 1854 O O . ASN A 1 232 ? 29.329 -2.092 -43.835 1.00 84.62 232 ASN A O 1
ATOM 1858 N N . ILE A 1 233 ? 27.779 -3.080 -42.544 1.00 89.50 233 ILE A N 1
ATOM 1859 C CA . ILE A 1 233 ? 27.553 -4.225 -43.443 1.00 89.50 233 ILE A CA 1
ATOM 1860 C C . ILE A 1 233 ? 27.021 -3.762 -44.807 1.00 89.50 233 ILE A C 1
ATOM 1862 O O . ILE A 1 233 ? 27.515 -4.195 -45.846 1.00 89.50 233 ILE A O 1
ATOM 1866 N N . THR A 1 234 ? 26.055 -2.842 -44.822 1.00 87.62 234 THR A N 1
ATOM 1867 C CA . THR A 1 234 ? 25.477 -2.305 -46.068 1.00 87.62 234 THR A CA 1
ATOM 1868 C C . THR A 1 234 ? 26.529 -1.562 -46.892 1.00 87.62 234 THR A C 1
ATOM 1870 O O . THR A 1 234 ? 26.607 -1.735 -48.107 1.00 87.62 234 THR A O 1
ATOM 1873 N N . THR A 1 235 ? 27.385 -0.783 -46.223 1.00 85.62 235 THR A N 1
ATOM 1874 C CA . THR A 1 235 ? 28.501 -0.076 -46.869 1.00 85.62 235 THR A CA 1
ATOM 1875 C C . THR A 1 235 ? 29.484 -1.063 -47.499 1.00 85.62 235 THR A C 1
ATOM 1877 O O . THR A 1 235 ? 29.931 -0.854 -48.623 1.00 85.62 235 THR A O 1
ATOM 1880 N N . LEU A 1 236 ? 29.774 -2.172 -46.814 1.00 89.25 236 LEU A N 1
ATOM 1881 C CA . LEU A 1 236 ? 30.653 -3.224 -47.320 1.00 89.25 236 LEU A CA 1
ATOM 1882 C C . LEU A 1 236 ? 30.048 -3.939 -48.544 1.00 89.25 236 LEU A C 1
ATOM 1884 O O . LEU A 1 236 ? 30.736 -4.156 -49.542 1.00 89.25 236 LEU A O 1
ATOM 1888 N N . GLY A 1 237 ? 28.745 -4.236 -48.507 1.00 89.06 237 GLY A N 1
ATOM 1889 C CA . GLY A 1 237 ? 28.011 -4.794 -49.645 1.00 89.06 237 GLY A CA 1
ATOM 1890 C C . GLY A 1 237 ? 28.032 -3.878 -50.873 1.00 89.06 237 GLY A C 1
ATOM 1891 O O . GLY A 1 237 ? 28.229 -4.354 -51.990 1.00 89.06 237 GLY A O 1
ATOM 1892 N N . LEU A 1 238 ? 27.927 -2.561 -50.671 1.00 88.12 238 LEU A N 1
ATOM 1893 C CA . LEU A 1 238 ? 27.975 -1.568 -51.750 1.00 88.12 238 LEU A CA 1
ATOM 1894 C C . LEU A 1 238 ? 29.320 -1.556 -52.500 1.00 88.12 238 LEU A C 1
ATOM 1896 O O . LEU A 1 238 ? 29.365 -1.194 -53.672 1.00 88.12 238 LEU A O 1
ATOM 1900 N N . VAL A 1 239 ? 30.407 -1.969 -51.840 1.00 88.75 239 VAL A N 1
ATOM 1901 C CA . VAL A 1 239 ? 31.740 -2.085 -52.451 1.00 88.75 239 VAL A CA 1
ATOM 1902 C C . VAL A 1 239 ? 31.917 -3.436 -53.148 1.00 88.75 239 VAL A C 1
ATOM 1904 O O . VAL A 1 239 ? 32.386 -3.482 -54.285 1.00 88.75 239 VAL A O 1
ATOM 1907 N N . PHE A 1 240 ? 31.528 -4.540 -52.504 1.00 89.81 240 PHE A N 1
ATOM 1908 C CA . PHE A 1 240 ? 31.794 -5.882 -53.035 1.00 89.81 240 PHE A CA 1
ATOM 1909 C C . PHE A 1 240 ? 30.878 -6.300 -54.185 1.00 89.81 240 PHE A C 1
ATOM 1911 O O . PHE A 1 240 ? 31.340 -7.002 -55.079 1.00 89.81 240 PHE A O 1
ATOM 1918 N N . VAL A 1 241 ? 29.613 -5.872 -54.204 1.00 90.38 241 VAL A N 1
ATOM 1919 C CA . VAL A 1 241 ? 28.664 -6.224 -55.277 1.00 90.38 241 VAL A CA 1
ATOM 1920 C C . VAL A 1 241 ? 29.148 -5.780 -56.668 1.00 90.38 241 VAL A C 1
ATOM 1922 O O . VAL A 1 241 ? 29.241 -6.635 -57.552 1.00 90.38 241 VAL A O 1
ATOM 1925 N N . PRO A 1 242 ? 29.502 -4.501 -56.909 1.00 86.19 242 PRO A N 1
ATOM 1926 C CA . PRO A 1 242 ? 30.007 -4.080 -58.217 1.00 86.19 242 PRO A CA 1
ATOM 1927 C C . PRO A 1 242 ? 31.362 -4.714 -58.546 1.00 86.19 242 PRO A C 1
ATOM 1929 O O . PRO A 1 242 ? 31.596 -5.076 -59.695 1.00 86.19 242 PRO A O 1
ATOM 1932 N N . LEU A 1 243 ? 32.232 -4.906 -57.549 1.00 86.25 243 LEU A N 1
ATOM 1933 C CA . LEU A 1 243 ? 33.526 -5.559 -57.744 1.00 86.25 243 LEU A CA 1
ATOM 1934 C C . LEU A 1 243 ? 33.356 -7.014 -58.214 1.00 86.25 243 LEU A C 1
ATOM 1936 O O . LEU A 1 243 ? 33.988 -7.427 -59.183 1.00 86.25 243 LEU A O 1
ATOM 1940 N N . ALA A 1 244 ? 32.461 -7.769 -57.570 1.00 88.31 244 ALA A N 1
ATOM 1941 C CA . ALA A 1 244 ? 32.148 -9.149 -57.924 1.00 88.31 244 ALA A CA 1
ATOM 1942 C C . ALA A 1 244 ? 31.484 -9.252 -59.304 1.00 88.31 244 ALA A C 1
ATOM 1944 O O . ALA A 1 244 ? 31.827 -10.141 -60.081 1.00 88.31 244 ALA A O 1
ATOM 1945 N N . TYR A 1 245 ? 30.582 -8.323 -59.640 1.00 88.19 245 TYR A N 1
ATOM 1946 C CA . TYR A 1 245 ? 29.963 -8.265 -60.966 1.00 88.19 245 TYR A CA 1
ATOM 1947 C C . TYR A 1 245 ? 31.002 -8.027 -62.067 1.00 88.19 245 TYR A C 1
ATOM 1949 O O . TYR A 1 245 ? 31.029 -8.745 -63.063 1.00 88.19 245 TYR A O 1
ATOM 1957 N N . ILE A 1 246 ? 31.898 -7.058 -61.867 1.00 88.00 246 ILE A N 1
ATOM 1958 C CA . ILE A 1 246 ? 32.958 -6.733 -62.826 1.00 88.00 246 ILE A CA 1
ATOM 1959 C C . ILE A 1 246 ? 33.946 -7.899 -62.950 1.00 88.00 246 ILE A C 1
ATOM 1961 O O . ILE A 1 246 ? 34.301 -8.275 -64.064 1.00 88.00 246 ILE A O 1
ATOM 1965 N N . ALA A 1 247 ? 34.335 -8.526 -61.836 1.00 85.25 247 ALA A N 1
ATOM 1966 C CA . ALA A 1 247 ? 35.173 -9.723 -61.850 1.00 85.25 247 ALA A CA 1
ATOM 1967 C C . ALA A 1 247 ? 34.509 -10.880 -62.617 1.00 85.25 247 ALA A C 1
ATOM 1969 O O . ALA A 1 247 ? 35.156 -11.508 -63.451 1.00 85.25 247 ALA A O 1
ATOM 1970 N N . SER A 1 248 ? 33.211 -11.123 -62.402 1.00 85.81 248 SER A N 1
ATOM 1971 C CA . SER A 1 248 ? 32.454 -12.138 -63.144 1.00 85.81 248 SER A CA 1
ATOM 1972 C C . SER A 1 248 ? 32.367 -11.822 -64.638 1.00 85.81 248 SER A C 1
ATOM 1974 O O . SER A 1 248 ? 32.468 -12.739 -65.447 1.00 85.81 248 SER A O 1
ATOM 1976 N N . LEU A 1 249 ? 32.181 -10.552 -65.008 1.00 84.44 249 LEU A N 1
ATOM 1977 C CA . LEU A 1 249 ? 32.072 -10.118 -66.401 1.00 84.44 249 LEU A CA 1
ATOM 1978 C C . LEU A 1 249 ? 33.405 -10.269 -67.149 1.00 84.44 249 LEU A C 1
ATOM 1980 O O . LEU A 1 249 ? 33.425 -10.737 -68.284 1.00 84.44 249 LEU A O 1
ATOM 1984 N N . PHE A 1 250 ? 34.526 -9.940 -66.501 1.00 79.00 250 PHE A N 1
ATOM 1985 C CA . PHE A 1 250 ? 35.863 -10.131 -67.073 1.00 79.00 250 PHE A CA 1
ATOM 1986 C C . PHE A 1 250 ? 36.339 -11.588 -67.046 1.00 79.00 250 PHE A C 1
ATOM 1988 O O . PHE A 1 250 ? 37.127 -11.979 -67.901 1.00 79.00 250 PHE A O 1
ATOM 1995 N N . SER A 1 251 ? 35.820 -12.415 -66.134 1.00 74.75 251 SER A N 1
ATOM 1996 C CA . SER A 1 251 ? 36.116 -13.852 -66.080 1.00 74.75 251 SER A CA 1
ATOM 1997 C C . SER A 1 251 ? 35.498 -14.657 -67.233 1.00 74.75 251 SER A C 1
ATOM 1999 O O . SER A 1 251 ? 35.809 -15.838 -67.365 1.00 74.75 251 SER A O 1
ATOM 2001 N N . MET A 1 252 ? 34.625 -14.061 -68.052 1.00 68.00 252 MET A N 1
ATOM 2002 C CA . MET A 1 252 ? 33.995 -14.732 -69.197 1.00 68.00 252 MET A CA 1
ATOM 2003 C C . MET A 1 252 ? 34.848 -14.724 -70.478 1.00 68.00 252 MET A C 1
ATOM 2005 O O . MET A 1 252 ? 34.438 -15.322 -71.468 1.00 68.00 252 MET A O 1
ATOM 2009 N N . SER A 1 253 ? 36.003 -14.050 -70.500 1.00 70.25 253 SER A N 1
ATOM 2010 C CA . SER A 1 253 ? 36.814 -13.888 -71.714 1.00 70.25 253 SER A CA 1
ATOM 2011 C C . SER A 1 253 ? 38.309 -14.047 -71.422 1.00 70.25 253 SER A C 1
ATOM 2013 O O . SER A 1 253 ? 38.870 -13.281 -70.640 1.00 70.25 253 SER A O 1
ATOM 2015 N N . ASP A 1 254 ? 38.966 -14.984 -72.115 1.00 66.69 254 ASP A N 1
ATOM 2016 C CA . ASP A 1 254 ? 40.357 -15.412 -71.859 1.00 66.69 254 ASP A CA 1
ATOM 2017 C C . ASP A 1 254 ? 41.394 -14.269 -71.930 1.00 66.69 254 ASP A C 1
ATOM 2019 O O . ASP A 1 254 ? 42.361 -14.244 -71.169 1.00 66.69 254 ASP A O 1
ATOM 2023 N N . ASP A 1 255 ? 41.151 -13.259 -72.771 1.00 71.88 255 ASP A N 1
ATOM 2024 C CA . ASP A 1 255 ? 41.997 -12.065 -72.954 1.00 71.88 255 ASP A CA 1
ATOM 2025 C C . ASP A 1 255 ? 42.147 -11.167 -71.705 1.00 71.88 255 ASP A C 1
ATOM 2027 O O . ASP A 1 255 ? 43.077 -10.354 -71.624 1.00 71.88 255 ASP A O 1
ATOM 2031 N N . PHE A 1 256 ? 41.215 -11.263 -70.752 1.00 66.12 256 PHE A N 1
ATOM 2032 C CA . PHE A 1 256 ? 41.136 -10.395 -69.569 1.00 66.12 256 PHE A CA 1
ATOM 2033 C C . PHE A 1 256 ? 41.487 -11.118 -68.263 1.00 66.12 256 PHE A C 1
ATOM 2035 O O . PHE A 1 256 ? 41.386 -10.528 -67.184 1.00 66.12 256 PHE A O 1
ATOM 2042 N N . GLY A 1 257 ? 41.921 -12.378 -68.355 1.00 68.19 257 GLY A N 1
ATOM 2043 C CA . GLY A 1 257 ? 42.364 -13.163 -67.210 1.00 68.19 257 GLY A CA 1
ATOM 2044 C C . GLY A 1 257 ? 43.614 -12.590 -66.519 1.00 68.19 257 GLY A C 1
ATOM 2045 O O . GLY A 1 257 ? 44.340 -11.765 -67.089 1.00 68.19 257 GLY A O 1
ATOM 2046 N N . PRO A 1 258 ? 43.897 -13.018 -65.276 1.00 63.91 258 PRO A N 1
ATOM 2047 C CA . PRO A 1 258 ? 45.093 -12.603 -64.548 1.00 63.91 258 PRO A CA 1
ATOM 2048 C C . PRO A 1 258 ? 46.361 -13.005 -65.321 1.00 63.91 258 PRO A C 1
ATOM 2050 O O . PRO A 1 258 ? 46.590 -14.183 -65.578 1.00 63.91 258 PRO A O 1
ATOM 2053 N N . GLY A 1 259 ? 47.176 -12.015 -65.703 1.00 67.25 259 GLY A N 1
ATOM 2054 C CA . GLY A 1 259 ? 48.371 -12.200 -66.544 1.00 67.25 259 GLY A CA 1
ATOM 2055 C C . GLY A 1 259 ? 48.178 -11.883 -68.035 1.00 67.25 259 GLY A C 1
ATOM 2056 O O . GLY A 1 259 ? 49.156 -11.875 -68.779 1.00 67.25 259 GLY A O 1
ATOM 2057 N N . GLY A 1 260 ? 46.952 -11.575 -68.474 1.00 70.75 260 GLY A N 1
ATOM 2058 C CA . GLY A 1 260 ? 46.656 -11.131 -69.839 1.00 70.75 260 GLY A CA 1
ATOM 2059 C C . GLY A 1 260 ? 47.028 -9.665 -70.100 1.00 70.75 260 GLY A C 1
ATOM 2060 O O . GLY A 1 260 ? 47.019 -8.827 -69.195 1.00 70.75 260 GLY A O 1
ATOM 2061 N N . ALA A 1 261 ? 47.301 -9.322 -71.364 1.00 74.00 261 ALA A N 1
ATOM 2062 C CA . ALA A 1 261 ? 47.720 -7.973 -71.775 1.00 74.00 261 ALA A CA 1
ATOM 2063 C C . ALA A 1 261 ? 46.697 -6.868 -71.432 1.00 74.00 261 ALA A C 1
ATOM 2065 O O . ALA A 1 261 ? 47.064 -5.701 -71.303 1.00 74.00 261 ALA A O 1
ATOM 2066 N N . LYS A 1 262 ? 45.414 -7.225 -71.266 1.00 78.56 262 LYS A N 1
ATOM 2067 C CA . LYS A 1 262 ? 44.309 -6.292 -70.981 1.00 78.56 262 LYS A CA 1
ATOM 2068 C C . LYS A 1 262 ? 43.831 -6.323 -69.524 1.00 78.56 262 LYS A C 1
ATOM 2070 O O . LYS A 1 262 ? 42.843 -5.668 -69.202 1.00 78.56 262 LYS A O 1
ATOM 2075 N N . PHE A 1 263 ? 44.532 -7.021 -68.627 1.00 75.56 263 PHE A N 1
ATOM 2076 C CA . PHE A 1 263 ? 44.148 -7.147 -67.214 1.00 75.56 263 PHE A CA 1
ATOM 2077 C C . PHE A 1 263 ? 43.999 -5.791 -66.496 1.00 75.56 263 PHE A C 1
ATOM 2079 O O . PHE A 1 263 ? 43.134 -5.626 -65.640 1.00 75.56 263 PHE A O 1
ATOM 2086 N N . TRP A 1 264 ? 44.778 -4.774 -66.884 1.00 81.25 264 TRP A N 1
ATOM 2087 C CA . TRP A 1 264 ? 44.692 -3.428 -66.297 1.00 81.25 264 TRP A CA 1
ATOM 2088 C C . TRP A 1 264 ? 43.309 -2.769 -66.465 1.00 81.25 264 TRP A C 1
ATOM 2090 O O . TRP A 1 264 ? 42.903 -1.952 -65.634 1.00 81.25 264 TRP A O 1
ATOM 2100 N N . LEU A 1 265 ? 42.544 -3.171 -67.489 1.00 83.88 265 LEU A N 1
ATOM 2101 C CA . LEU A 1 265 ? 41.200 -2.655 -67.753 1.00 83.88 265 LEU A CA 1
ATOM 2102 C C . LEU A 1 265 ? 40.209 -2.979 -66.619 1.00 83.88 265 LEU A C 1
ATOM 2104 O O . LEU A 1 265 ? 39.289 -2.199 -66.373 1.00 83.88 265 LEU A O 1
ATOM 2108 N N . TYR A 1 266 ? 40.440 -4.067 -65.873 1.00 82.25 266 TYR A N 1
ATOM 2109 C CA . TYR A 1 266 ? 39.673 -4.400 -64.671 1.00 82.25 266 TYR A CA 1
ATOM 2110 C C . TYR A 1 266 ? 39.722 -3.261 -63.645 1.00 82.25 266 TYR A C 1
ATOM 2112 O O . TYR A 1 266 ? 38.680 -2.772 -63.210 1.00 82.25 266 TYR A O 1
ATOM 2120 N N . PHE A 1 267 ? 40.920 -2.774 -63.305 1.00 83.50 267 PHE A N 1
ATOM 2121 C CA . PHE A 1 267 ? 41.083 -1.676 -62.346 1.00 83.50 267 PHE A CA 1
ATOM 2122 C C . PHE A 1 267 ? 40.545 -0.353 -62.894 1.00 83.50 267 PHE A C 1
ATOM 2124 O O . PHE A 1 267 ? 39.912 0.402 -62.153 1.00 83.50 267 PHE A O 1
ATOM 2131 N N . ALA A 1 268 ? 40.742 -0.105 -64.193 1.00 88.12 268 ALA A N 1
ATOM 2132 C CA . ALA A 1 268 ? 40.271 1.103 -64.864 1.00 88.12 268 ALA A CA 1
ATOM 2133 C C . ALA A 1 268 ? 38.739 1.250 -64.847 1.00 88.12 268 ALA A C 1
ATOM 2135 O O . ALA A 1 268 ? 38.249 2.371 -64.920 1.00 88.12 268 ALA A O 1
ATOM 2136 N N . ILE A 1 269 ? 37.984 0.152 -64.720 1.00 86.81 269 ILE A N 1
ATOM 2137 C CA . ILE A 1 269 ? 36.513 0.169 -64.668 1.00 86.81 269 ILE A CA 1
ATOM 2138 C C . ILE A 1 269 ? 35.997 -0.045 -63.238 1.00 86.81 269 ILE A C 1
ATOM 2140 O O . ILE A 1 269 ? 35.080 0.652 -62.803 1.00 86.81 269 ILE A O 1
ATOM 2144 N N . ALA A 1 270 ? 36.605 -0.947 -62.464 1.00 84.62 270 ALA A N 1
ATOM 2145 C CA . ALA A 1 270 ? 36.168 -1.261 -61.104 1.00 84.62 270 ALA A CA 1
ATOM 2146 C C . ALA A 1 270 ? 36.259 -0.068 -60.144 1.00 84.62 270 ALA A C 1
ATOM 2148 O O . ALA A 1 270 ? 35.325 0.185 -59.378 1.00 84.62 270 ALA A O 1
ATOM 2149 N N . ILE A 1 271 ? 37.353 0.695 -60.199 1.00 87.81 271 ILE A N 1
ATOM 2150 C CA . ILE A 1 271 ? 37.564 1.857 -59.326 1.00 87.81 271 ILE A CA 1
ATOM 2151 C C . ILE A 1 271 ? 36.526 2.966 -59.590 1.00 87.81 271 ILE A C 1
ATOM 2153 O O . ILE A 1 271 ? 35.848 3.371 -58.646 1.00 87.81 271 ILE A O 1
ATOM 2157 N N . PRO A 1 272 ? 36.323 3.461 -60.828 1.00 90.31 272 PRO A N 1
ATOM 2158 C CA . PRO A 1 272 ? 35.343 4.522 -61.054 1.00 90.31 272 PRO A CA 1
ATOM 2159 C C . PRO A 1 272 ? 33.901 4.076 -60.793 1.00 90.31 272 PRO A C 1
ATOM 2161 O O . PRO A 1 272 ? 33.119 4.867 -60.271 1.00 90.31 272 PRO A O 1
ATOM 2164 N N . VAL A 1 273 ? 33.540 2.820 -61.081 1.00 89.31 273 VAL A N 1
ATOM 2165 C CA . VAL A 1 273 ? 32.181 2.311 -60.815 1.00 89.31 273 VAL A CA 1
ATOM 2166 C C . VAL A 1 273 ? 31.899 2.215 -59.312 1.00 89.31 273 VAL A C 1
ATOM 2168 O O . VAL A 1 273 ? 30.839 2.648 -58.856 1.00 89.31 273 VAL A O 1
ATOM 2171 N N . THR A 1 274 ? 32.847 1.701 -58.521 1.00 88.19 274 THR A N 1
ATOM 2172 C CA . THR A 1 274 ? 32.714 1.642 -57.052 1.00 88.19 274 THR A CA 1
ATOM 2173 C C . THR A 1 274 ? 32.656 3.039 -56.430 1.00 88.19 274 THR A C 1
ATOM 2175 O O . THR A 1 274 ? 31.806 3.292 -55.573 1.00 88.19 274 THR A O 1
ATOM 2178 N N . LEU A 1 275 ? 33.486 3.978 -56.901 1.00 90.06 275 LEU A N 1
ATOM 2179 C CA . LEU A 1 275 ? 33.449 5.376 -56.459 1.00 90.06 275 LEU A CA 1
ATOM 2180 C C . LEU A 1 275 ? 32.135 6.073 -56.824 1.00 90.06 275 LEU A C 1
ATOM 2182 O O . LEU A 1 275 ? 31.587 6.799 -55.996 1.00 90.06 275 LEU A O 1
ATOM 2186 N N . ALA A 1 276 ? 31.597 5.834 -58.023 1.00 91.12 276 ALA A N 1
ATOM 2187 C CA . ALA A 1 276 ? 30.310 6.386 -58.438 1.00 91.12 276 ALA A CA 1
ATOM 2188 C C . ALA A 1 276 ? 29.160 5.872 -57.553 1.00 91.12 276 ALA A C 1
ATOM 2190 O O . ALA A 1 276 ? 28.354 6.671 -57.075 1.00 91.12 276 ALA A O 1
ATOM 2191 N N . MET A 1 277 ? 29.119 4.565 -57.266 1.00 90.00 277 MET A N 1
ATOM 2192 C CA . MET A 1 277 ? 28.154 3.957 -56.335 1.00 90.00 277 MET A CA 1
ATOM 2193 C C . MET A 1 277 ? 28.237 4.581 -54.935 1.00 90.00 277 MET A C 1
ATOM 2195 O O . MET A 1 277 ? 27.217 5.001 -54.382 1.00 90.00 277 MET A O 1
ATOM 2199 N N . LEU A 1 278 ? 29.446 4.695 -54.373 1.00 88.62 278 LEU A N 1
ATOM 2200 C CA . LEU A 1 278 ? 29.661 5.320 -53.064 1.00 88.62 278 LEU A CA 1
ATOM 2201 C C . LEU A 1 278 ? 29.250 6.798 -53.063 1.00 88.62 278 LEU A C 1
ATOM 2203 O O . LEU A 1 278 ? 28.619 7.254 -52.111 1.00 88.62 278 LEU A O 1
ATOM 2207 N N . GLY A 1 279 ? 29.563 7.536 -54.130 1.00 89.94 279 GLY A N 1
ATOM 2208 C CA . GLY A 1 279 ? 29.199 8.943 -54.283 1.00 89.94 279 GLY A CA 1
ATOM 2209 C C . GLY A 1 279 ? 27.686 9.163 -54.314 1.00 89.94 279 GLY A C 1
ATOM 2210 O O . GLY A 1 279 ? 27.176 10.027 -53.600 1.00 89.94 279 GLY A O 1
ATOM 2211 N N . VAL A 1 280 ? 26.948 8.341 -55.070 1.00 90.56 280 VAL A N 1
ATOM 2212 C CA . VAL A 1 280 ? 25.475 8.382 -55.101 1.00 90.56 280 VAL A CA 1
ATOM 2213 C C . VAL A 1 280 ? 24.896 8.060 -53.724 1.00 90.56 280 VAL A C 1
ATOM 2215 O O . VAL A 1 280 ? 24.034 8.793 -53.236 1.00 90.56 280 VAL A O 1
ATOM 2218 N N . TYR A 1 281 ? 25.402 7.015 -53.065 1.00 89.19 281 TYR A N 1
ATOM 2219 C CA . TYR A 1 281 ? 24.962 6.630 -51.724 1.00 89.19 281 TYR A CA 1
ATOM 2220 C C . TYR A 1 281 ? 25.180 7.760 -50.700 1.00 89.19 281 TYR A C 1
ATOM 2222 O O . TYR A 1 281 ? 24.248 8.146 -49.990 1.00 89.19 281 TYR A O 1
ATOM 2230 N N . GLN A 1 282 ? 26.377 8.357 -50.666 1.00 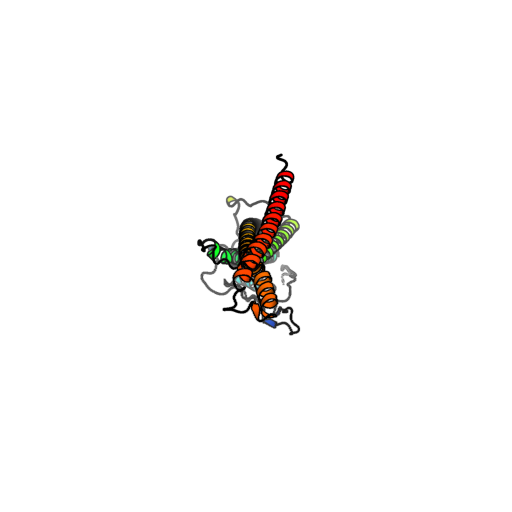88.75 282 GLN A N 1
ATOM 2231 C CA . GLN A 1 282 ? 26.684 9.473 -49.766 1.00 88.75 282 GLN A CA 1
ATOM 2232 C C . GLN A 1 282 ? 25.852 10.723 -50.077 1.00 88.75 282 GLN A C 1
ATOM 2234 O O . GLN A 1 282 ? 25.395 11.398 -49.152 1.00 88.75 282 GLN A O 1
ATOM 2239 N N . GLY A 1 283 ? 25.605 11.013 -51.358 1.00 90.44 283 GLY A N 1
ATOM 2240 C CA . GLY A 1 283 ? 24.741 12.114 -51.782 1.00 90.44 283 GLY A CA 1
ATOM 2241 C C . GLY A 1 283 ? 23.294 11.931 -51.317 1.00 90.44 283 GLY A C 1
ATOM 2242 O O . GLY A 1 283 ? 22.699 12.854 -50.756 1.00 90.44 283 GLY A O 1
ATOM 2243 N N . MET A 1 284 ? 22.738 10.726 -51.467 1.00 87.94 284 MET A N 1
ATOM 2244 C CA . MET A 1 284 ? 21.396 10.400 -50.974 1.00 87.94 284 MET A CA 1
ATOM 2245 C C . MET A 1 284 ? 21.299 10.509 -49.448 1.00 87.94 284 MET A C 1
ATOM 2247 O O . MET A 1 284 ? 20.341 11.095 -48.933 1.00 87.94 284 MET A O 1
ATOM 2251 N N . ASP A 1 285 ? 22.291 9.996 -48.718 1.00 86.62 285 ASP A N 1
ATOM 2252 C CA . ASP A 1 285 ? 22.345 10.097 -47.256 1.00 86.62 285 ASP A CA 1
ATOM 2253 C C . ASP A 1 285 ? 22.468 11.553 -46.783 1.00 86.62 285 ASP A C 1
ATOM 2255 O O . ASP A 1 285 ? 21.821 11.950 -45.807 1.00 86.62 285 ASP A O 1
ATOM 2259 N N . TRP A 1 286 ? 23.240 12.381 -47.488 1.00 90.00 286 TRP A N 1
ATOM 2260 C CA . TRP A 1 286 ? 23.359 13.807 -47.194 1.00 90.00 286 TRP A CA 1
ATOM 2261 C C . TRP A 1 286 ? 22.029 14.547 -47.389 1.00 90.00 286 TRP A C 1
ATOM 2263 O O . TRP A 1 286 ? 21.596 15.278 -46.494 1.00 90.00 286 TRP A O 1
ATOM 2273 N N . ILE A 1 287 ? 21.325 14.298 -48.500 1.00 90.31 287 ILE A N 1
ATOM 2274 C CA . ILE A 1 287 ? 20.003 14.888 -48.772 1.00 90.31 287 ILE A CA 1
ATOM 2275 C C . ILE A 1 287 ? 18.995 14.484 -47.688 1.00 90.31 287 ILE A C 1
ATOM 2277 O O . ILE A 1 287 ? 18.251 15.330 -47.181 1.00 90.31 287 ILE A O 1
ATOM 2281 N N . ARG A 1 288 ? 18.982 13.204 -47.286 1.00 86.44 288 ARG A N 1
ATOM 2282 C CA . ARG A 1 288 ? 18.117 12.706 -46.203 1.00 86.44 288 ARG A CA 1
ATOM 2283 C C . ARG A 1 288 ? 18.383 13.440 -44.888 1.00 86.44 288 ARG A C 1
ATOM 2285 O O . ARG A 1 288 ? 17.436 13.941 -44.280 1.00 86.44 288 ARG A O 1
ATOM 2292 N N . LYS A 1 289 ? 19.652 13.565 -44.478 1.00 84.25 289 LYS A N 1
ATOM 2293 C CA . LYS A 1 289 ? 20.047 14.282 -43.250 1.00 84.25 289 LYS A CA 1
ATOM 2294 C C . LYS A 1 289 ? 19.677 15.762 -43.298 1.00 84.25 289 LYS A C 1
ATOM 2296 O O . LYS A 1 289 ? 19.112 16.292 -42.343 1.00 84.25 289 LYS A O 1
ATOM 2301 N N . HIS A 1 290 ? 19.936 16.425 -44.420 1.00 86.94 290 HIS A N 1
ATOM 2302 C CA . HIS A 1 290 ? 19.604 17.834 -44.601 1.00 86.94 290 HIS A CA 1
ATOM 2303 C C . HIS A 1 290 ? 18.085 18.083 -44.518 1.00 86.94 290 HIS A C 1
ATOM 2305 O O . HIS A 1 290 ? 17.632 19.033 -43.874 1.00 86.94 290 HIS A O 1
ATOM 2311 N N . ASN A 1 291 ? 17.279 17.190 -45.098 1.00 85.06 291 ASN A N 1
ATOM 2312 C CA . ASN A 1 291 ? 15.821 17.259 -45.015 1.00 85.06 291 ASN A CA 1
ATOM 2313 C C . ASN A 1 291 ? 15.291 16.970 -43.600 1.00 85.06 291 ASN A C 1
ATOM 2315 O O . ASN A 1 291 ? 14.350 17.635 -43.164 1.00 85.06 291 ASN A O 1
ATOM 2319 N N . ALA A 1 292 ? 15.899 16.034 -42.865 1.00 82.06 292 ALA A N 1
ATOM 2320 C CA . ALA A 1 292 ? 15.553 15.759 -41.470 1.00 82.06 292 ALA A CA 1
ATOM 2321 C C . ALA A 1 292 ? 15.831 16.972 -40.562 1.00 82.06 292 ALA A C 1
ATOM 2323 O O . ALA A 1 292 ? 14.943 17.404 -39.825 1.00 82.06 292 ALA A O 1
ATOM 2324 N N . ASN A 1 293 ? 17.003 17.603 -40.700 1.00 78.50 293 ASN A N 1
ATOM 2325 C CA . ASN A 1 293 ? 17.363 18.808 -39.943 1.00 78.50 293 ASN A CA 1
ATOM 2326 C C . ASN A 1 293 ? 16.419 19.987 -40.229 1.00 78.50 293 ASN A C 1
ATOM 2328 O O . ASN A 1 293 ? 16.046 20.728 -39.318 1.00 78.50 293 ASN A O 1
ATOM 2332 N N . ARG A 1 294 ? 15.972 20.150 -41.483 1.00 81.06 294 ARG A N 1
ATOM 2333 C CA . ARG A 1 294 ? 14.966 21.164 -41.841 1.00 81.06 294 ARG A CA 1
ATOM 2334 C C . ARG A 1 294 ? 13.602 20.907 -41.199 1.00 81.06 294 ARG A C 1
ATOM 2336 O O . ARG A 1 294 ? 12.917 21.871 -40.864 1.00 81.06 294 ARG A O 1
ATOM 2343 N N . LYS A 1 295 ? 13.197 19.643 -41.035 1.00 75.44 295 LYS A N 1
ATOM 2344 C CA . LYS A 1 295 ? 11.942 19.281 -40.357 1.00 75.44 295 LYS A CA 1
ATOM 2345 C C . LYS A 1 295 ? 12.030 19.508 -38.845 1.00 75.44 295 LYS A C 1
ATOM 2347 O O . LYS A 1 295 ? 11.131 20.137 -38.301 1.00 75.44 295 LYS A O 1
ATOM 2352 N N . ALA A 1 296 ? 13.132 19.112 -38.205 1.00 73.44 296 ALA A N 1
ATOM 2353 C CA . ALA A 1 296 ? 13.357 19.327 -36.770 1.00 73.44 296 ALA A CA 1
ATOM 2354 C C . ALA A 1 296 ? 13.342 20.820 -36.385 1.00 73.44 296 ALA A C 1
ATOM 2356 O O . ALA A 1 296 ? 12.767 21.207 -35.372 1.00 73.44 296 ALA A O 1
ATOM 2357 N N . LYS A 1 297 ? 13.898 21.686 -37.242 1.00 72.56 297 LYS A N 1
ATOM 2358 C CA . LYS A 1 297 ? 13.885 23.143 -37.033 1.00 72.56 297 LYS A CA 1
ATOM 2359 C C . LYS A 1 297 ? 12.494 23.778 -37.196 1.00 72.56 297 LYS A C 1
ATOM 2361 O O . LYS A 1 297 ? 12.278 24.882 -36.715 1.00 72.56 297 LYS A O 1
ATOM 2366 N N . LYS A 1 298 ? 11.553 23.103 -37.870 1.00 69.75 298 LYS A N 1
ATOM 2367 C CA . LYS A 1 298 ? 10.160 23.561 -38.028 1.00 69.75 298 LYS A CA 1
ATOM 2368 C C . LYS A 1 298 ? 9.226 23.067 -36.914 1.00 69.75 298 LYS A C 1
ATOM 2370 O O . LYS A 1 298 ? 8.190 23.684 -36.710 1.00 69.75 298 LYS A O 1
ATOM 2375 N N . SER A 1 299 ? 9.568 21.986 -36.206 1.00 60.19 299 SER A N 1
ATOM 2376 C CA . SER A 1 299 ? 8.750 21.401 -35.126 1.00 60.19 299 SER A CA 1
ATOM 2377 C C . SER A 1 299 ? 9.021 21.978 -33.730 1.00 60.19 299 SER A C 1
ATOM 2379 O O . SER A 1 299 ? 8.312 21.641 -32.787 1.00 60.19 299 SER A O 1
ATOM 2381 N N . HIS A 1 300 ? 10.015 22.855 -33.584 1.00 53.91 300 HIS A N 1
ATOM 2382 C CA . HIS A 1 300 ? 10.189 23.715 -32.410 1.00 53.91 300 HIS A CA 1
ATOM 2383 C C . HIS A 1 300 ? 9.962 25.183 -32.801 1.00 53.91 300 HIS A C 1
ATOM 2385 O O . HIS A 1 300 ? 10.930 25.929 -32.966 1.00 53.91 300 HIS A O 1
ATOM 2391 N N . PRO A 1 301 ? 8.706 25.629 -32.997 1.00 50.44 301 PRO A N 1
ATOM 2392 C CA . PRO A 1 301 ? 8.406 27.041 -32.844 1.00 50.44 301 PRO A CA 1
ATOM 2393 C C . PRO A 1 301 ? 8.591 27.389 -31.364 1.00 50.44 301 PRO A C 1
ATOM 2395 O O . PRO A 1 301 ? 7.935 26.826 -30.492 1.00 50.44 301 PRO A O 1
ATOM 2398 N N . ILE A 1 302 ? 9.555 28.267 -31.107 1.00 51.09 302 ILE A N 1
ATOM 2399 C CA . ILE A 1 302 ? 9.806 28.884 -29.808 1.00 51.09 302 ILE A CA 1
ATOM 2400 C C . ILE A 1 302 ? 8.504 29.563 -29.361 1.00 51.09 302 ILE A C 1
ATOM 2402 O O . ILE A 1 302 ? 8.033 30.469 -30.046 1.00 51.09 302 ILE A O 1
ATOM 2406 N N . ASN A 1 303 ? 7.950 29.101 -28.243 1.00 40.50 303 ASN A N 1
ATOM 2407 C CA . ASN A 1 303 ? 7.056 29.844 -27.360 1.00 40.50 303 ASN A CA 1
ATOM 2408 C C . ASN A 1 303 ? 7.594 29.672 -25.943 1.00 40.50 303 ASN A C 1
ATOM 2410 O O . ASN A 1 303 ? 7.849 28.502 -25.573 1.00 40.50 303 ASN A O 1
#

Radius of gyration: 39.32 Å; chains: 1; bounding box: 83×57×118 Å

Organism: NCBI:txid1208366

pLDDT: mean 79.15, std 11.72, range [40.5, 95.06]

Sequence (303 aa):
MTDNGWNCIVICDPPLRHITIRDEGPARGHRCPASTNPVGGGYVNFLPTGTQPRRRQGPPKISLADDLCFYLENYSTLPGLTLETPDVVALFTKKIIASLYNRTLDHLRGIIIRPHLPIRRQYDFTELDLAAVEANWSSCQSLEKRLHQHCHDLEYILTQLRIPLQCPDPAQITSWQDVHIDFQMLHHQFEFARNWAGKINSSLTGLSGIAGNRQAFREQQLSLEAADRTRNITTLGLVFVPLAYIASLFSMSDDFGPGGAKFWLYFAIAIPVTLAMLGVYQGMDWIRKHNANRKAKKSHPIN

Foldseek 3Di:
DDPLDDDDDDDWDQDQQWDFADDPDPDGTDIDGDDQDDDPQELQPLDDPVPRDPDDHQFPSNTPVSNLVRCCVPPVPPPPDDNSDPVVSVLVSLSRVLSVLVSVLVVLVVLLPPVCVVVVPDDPLPPDDLVSLVVNLVSLVVSLVVLVVSLVVLVVVCVVVVQDLDQDDPVPCDDSSPSSNSSSVSSVSSVVVSVVSVVVSVVSVVVSVVVVVVVVVVVVVVVVVVVVVVVVVVLVCLLVVLLVVLVVVLVVDPQCDDPHPCVVVSVVPSVVVSVVSVVVVVVVVVVVVVVVVVVVVVVDPDD